Protein AF-A0A0B2V7M0-F1 (afdb_monomer_lite)

Radius of gyration: 31.55 Å; chains: 1; bounding box: 65×24×136 Å

Structure (mmCIF, N/CA/C/O backbone):
data_AF-A0A0B2V7M0-F1
#
_entry.id   AF-A0A0B2V7M0-F1
#
loop_
_atom_site.group_PDB
_atom_site.id
_atom_site.type_symbol
_atom_site.label_atom_id
_atom_site.label_alt_id
_atom_site.label_comp_id
_atom_site.label_asym_id
_atom_site.label_entity_id
_atom_site.label_seq_id
_atom_site.pdbx_PDB_ins_code
_atom_site.Cartn_x
_atom_site.Cartn_y
_atom_site.Cartn_z
_atom_site.occupancy
_atom_site.B_iso_or_equiv
_atom_site.auth_seq_id
_atom_site.auth_comp_id
_atom_site.auth_asym_id
_atom_site.auth_atom_id
_atom_site.pdbx_PDB_model_num
ATOM 1 N N . MET A 1 1 ? -22.488 -5.159 60.109 1.00 38.97 1 MET A N 1
ATOM 2 C CA . MET A 1 1 ? -23.310 -5.062 58.885 1.00 38.97 1 MET A CA 1
ATOM 3 C C . MET A 1 1 ? -22.467 -4.380 57.817 1.00 38.97 1 MET A C 1
ATOM 5 O O . MET A 1 1 ? -22.342 -3.166 57.848 1.00 38.97 1 MET A O 1
ATOM 9 N N . PHE A 1 2 ? -21.786 -5.151 56.965 1.00 41.38 2 PHE A N 1
ATOM 10 C CA . PHE A 1 2 ? -20.958 -4.616 55.877 1.00 41.38 2 PHE A CA 1
ATOM 11 C C . PHE A 1 2 ? -21.777 -4.650 54.584 1.00 41.38 2 PHE A C 1
ATOM 13 O O . PHE A 1 2 ? -22.301 -5.698 54.215 1.00 41.38 2 PHE A O 1
ATOM 20 N N . GLY A 1 3 ? -21.960 -3.478 53.976 1.00 42.75 3 GLY A N 1
ATOM 21 C CA . GLY A 1 3 ? -22.795 -3.282 52.793 1.00 42.75 3 GLY A CA 1
ATOM 22 C C . GLY A 1 3 ? -22.194 -3.872 51.510 1.00 42.75 3 GLY A C 1
ATOM 23 O O . GLY A 1 3 ? -21.002 -4.183 51.464 1.00 42.75 3 GLY A O 1
ATOM 24 N N . PRO A 1 4 ? -23.001 -4.015 50.445 1.00 48.44 4 PRO A N 1
ATOM 25 C CA . PRO A 1 4 ? -22.531 -4.553 49.181 1.00 48.44 4 PRO A CA 1
ATOM 26 C C . PRO A 1 4 ? -21.793 -3.464 48.387 1.00 48.44 4 PRO A C 1
ATOM 28 O O . PRO A 1 4 ? -22.407 -2.580 47.795 1.00 48.44 4 PRO A O 1
ATOM 31 N N . VAL A 1 5 ? -20.462 -3.546 48.351 1.00 50.00 5 VAL A N 1
ATOM 32 C CA . VAL A 1 5 ? -19.626 -2.872 47.346 1.00 50.00 5 VAL A CA 1
ATOM 33 C C . VAL A 1 5 ? -19.269 -3.906 46.290 1.00 50.00 5 VAL A C 1
ATOM 35 O O . VAL A 1 5 ? -18.238 -4.558 46.372 1.00 50.00 5 VAL A O 1
ATOM 38 N N . LEU A 1 6 ? -20.143 -4.105 45.312 1.00 52.66 6 LEU A N 1
ATOM 39 C CA . LEU A 1 6 ? -19.832 -4.835 44.085 1.00 52.66 6 LEU A CA 1
ATOM 40 C C . LEU A 1 6 ? -20.940 -4.516 43.090 1.00 52.66 6 LEU A C 1
ATOM 42 O O . LEU A 1 6 ? -22.087 -4.815 43.379 1.00 52.66 6 LEU A O 1
ATOM 46 N N . ILE A 1 7 ? -20.583 -3.866 41.978 1.00 50.03 7 ILE A N 1
ATOM 47 C CA . ILE A 1 7 ? -21.176 -3.905 40.622 1.00 50.03 7 ILE A CA 1
ATOM 48 C C . ILE A 1 7 ? -20.722 -2.612 39.921 1.00 50.03 7 ILE A C 1
ATOM 50 O O . ILE A 1 7 ? -21.456 -1.640 39.847 1.00 50.03 7 ILE A O 1
ATOM 54 N N . LEU A 1 8 ? -19.477 -2.567 39.429 1.00 44.75 8 LEU A N 1
ATOM 55 C CA . LEU A 1 8 ? -19.016 -1.521 38.492 1.00 44.75 8 LEU A CA 1
ATOM 56 C C . LEU A 1 8 ? -17.880 -2.011 37.560 1.00 44.75 8 LEU A C 1
ATOM 58 O O . LEU A 1 8 ? -17.072 -1.218 37.097 1.00 44.75 8 LEU A O 1
ATOM 62 N N . ILE A 1 9 ? -17.787 -3.316 37.254 1.00 49.69 9 ILE A N 1
ATOM 63 C CA . ILE A 1 9 ? -16.696 -3.848 36.398 1.00 49.69 9 ILE A CA 1
ATOM 64 C C . ILE A 1 9 ? -17.165 -4.213 34.972 1.00 49.69 9 ILE A C 1
ATOM 66 O O . ILE A 1 9 ? -16.373 -4.181 34.035 1.00 49.69 9 ILE A O 1
ATOM 70 N N . ALA A 1 10 ? -18.458 -4.459 34.735 1.00 49.69 10 ALA A N 1
ATOM 71 C CA . ALA A 1 10 ? -18.919 -4.984 33.440 1.00 49.69 10 ALA A CA 1
ATOM 72 C C . ALA A 1 10 ? -18.863 -3.976 32.265 1.00 49.69 10 ALA A C 1
ATOM 74 O O . ALA A 1 10 ? -18.656 -4.368 31.115 1.00 49.69 10 ALA A O 1
ATOM 75 N N . ALA A 1 11 ? -19.018 -2.672 32.524 1.00 49.88 11 ALA A N 1
ATOM 76 C CA . ALA A 1 11 ? -19.076 -1.666 31.456 1.00 49.88 11 ALA A CA 1
ATOM 77 C C . ALA A 1 11 ? -17.708 -1.415 30.793 1.00 49.88 11 ALA A C 1
ATOM 79 O O . ALA A 1 11 ? -17.639 -1.244 29.574 1.00 49.88 11 ALA A O 1
ATOM 80 N N . ALA A 1 12 ? -16.616 -1.460 31.566 1.00 50.00 12 ALA A N 1
ATOM 81 C CA . ALA A 1 12 ? -15.263 -1.243 31.055 1.00 50.00 12 ALA A CA 1
ATOM 82 C C . ALA A 1 12 ? -14.827 -2.360 30.094 1.00 50.00 12 ALA A C 1
ATOM 84 O O . ALA A 1 12 ? -14.252 -2.082 29.042 1.00 50.00 12 ALA A O 1
ATOM 85 N N . SER A 1 13 ? -15.178 -3.614 30.396 1.00 53.88 13 SER A N 1
ATOM 86 C CA . SER A 1 13 ? -14.831 -4.763 29.555 1.00 53.88 13 SER A CA 1
ATOM 87 C C . SER A 1 13 ? -15.441 -4.637 28.157 1.00 53.88 13 SER A C 1
ATOM 89 O O . SER A 1 13 ? -14.731 -4.741 27.161 1.00 53.88 13 SER A O 1
ATOM 91 N N . THR A 1 14 ? -16.737 -4.326 28.053 1.00 54.22 14 THR A N 1
ATOM 92 C CA . THR A 1 14 ? -17.422 -4.223 26.747 1.00 54.22 14 THR A CA 1
ATOM 93 C C . THR A 1 14 ? -16.875 -3.105 25.852 1.00 54.22 14 THR A C 1
ATOM 95 O O . THR A 1 14 ? -16.831 -3.257 24.630 1.00 54.22 14 THR A O 1
ATOM 98 N N . ALA A 1 15 ? -16.411 -1.998 26.441 1.00 53.94 15 ALA A N 1
ATOM 99 C CA . ALA A 1 15 ? -15.831 -0.880 25.700 1.00 53.94 15 ALA A CA 1
ATOM 100 C C . ALA A 1 15 ? -14.436 -1.207 25.136 1.00 53.94 15 ALA A C 1
ATOM 102 O O . ALA A 1 15 ? -14.144 -0.839 23.997 1.00 53.94 15 ALA A O 1
ATOM 103 N N . VAL A 1 16 ? -13.613 -1.945 25.890 1.00 55.69 16 VAL A N 1
ATOM 104 C CA . VAL A 1 16 ? -12.293 -2.427 25.441 1.00 55.69 16 VAL A CA 1
ATOM 105 C C . VAL A 1 16 ? -12.439 -3.479 24.330 1.00 55.69 16 VAL A C 1
ATOM 107 O O . VAL A 1 16 ? -11.712 -3.434 23.336 1.00 55.69 16 VAL A O 1
ATOM 110 N N . TYR A 1 17 ? -13.439 -4.366 24.417 1.00 57.72 17 TYR A N 1
ATOM 111 C CA . TYR A 1 17 ? -13.736 -5.359 23.368 1.00 57.72 17 TYR A CA 1
ATOM 112 C C . TYR A 1 17 ? -14.184 -4.737 22.032 1.00 57.72 17 TYR A C 1
ATOM 114 O O . TYR A 1 17 ? -13.879 -5.259 20.961 1.00 57.72 17 TYR A O 1
ATOM 122 N N . ALA A 1 18 ? -14.901 -3.611 22.057 1.00 60.16 18 ALA A N 1
ATOM 123 C CA . ALA A 1 18 ? -15.372 -2.972 20.826 1.00 60.16 18 ALA A CA 1
ATOM 124 C C . ALA A 1 18 ? -14.245 -2.281 20.038 1.00 60.16 18 ALA A C 1
ATOM 126 O O . ALA A 1 18 ? -14.286 -2.237 18.809 1.00 60.16 18 ALA A O 1
ATOM 127 N N . GLU A 1 19 ? -13.238 -1.735 20.721 1.00 65.50 19 GLU A N 1
ATOM 128 C CA . GLU A 1 19 ? -12.124 -1.039 20.070 1.00 65.50 19 GLU A CA 1
ATOM 129 C C . GLU A 1 19 ? -10.999 -1.959 19.604 1.00 65.50 19 GLU A C 1
ATOM 131 O O . GLU A 1 19 ? -10.446 -1.753 18.518 1.00 65.50 19 GLU A O 1
ATOM 136 N N . THR A 1 20 ? -10.698 -2.994 20.387 1.00 75.56 20 THR A N 1
ATOM 137 C CA . THR A 1 20 ? -9.827 -4.097 19.960 1.00 75.56 20 THR A CA 1
ATOM 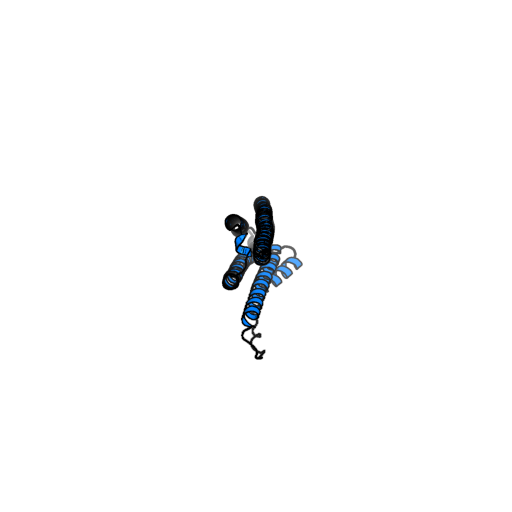138 C C . THR A 1 20 ? -10.323 -4.671 18.630 1.00 75.56 20 THR A C 1
ATOM 140 O O . THR A 1 20 ? -9.542 -4.770 17.682 1.00 75.56 20 THR A O 1
ATOM 143 N N . ALA A 1 21 ? -11.640 -4.858 18.483 1.00 83.12 21 ALA A N 1
ATOM 144 C CA . ALA A 1 21 ? -12.261 -5.301 17.235 1.00 83.12 21 ALA A CA 1
ATOM 145 C C . ALA A 1 21 ? -12.013 -4.360 16.035 1.00 83.12 21 ALA A C 1
ATOM 147 O O . ALA A 1 21 ? -11.880 -4.827 14.903 1.00 83.12 21 ALA A O 1
ATOM 148 N N . VAL A 1 22 ? -11.912 -3.037 16.236 1.00 86.94 22 VAL A N 1
ATOM 149 C CA . VAL A 1 22 ? -11.604 -2.083 15.148 1.00 86.94 22 VAL A CA 1
ATOM 150 C C . VAL A 1 22 ? -10.161 -2.235 14.673 1.00 86.94 22 VAL A C 1
ATOM 152 O O . VAL A 1 22 ? -9.893 -2.218 13.467 1.00 86.94 22 VAL A O 1
ATOM 155 N N . CYS A 1 23 ? -9.218 -2.366 15.606 1.00 89.62 23 CYS A N 1
ATOM 156 C CA . CYS A 1 23 ? -7.810 -2.573 15.278 1.00 89.62 23 CYS A CA 1
ATOM 157 C C . CYS A 1 23 ? -7.576 -3.951 14.630 1.00 89.62 23 CYS A C 1
ATOM 159 O O . CYS A 1 23 ? -6.797 -4.052 13.682 1.00 89.62 23 CYS A O 1
ATOM 161 N N . GLU A 1 24 ? -8.302 -4.984 15.053 1.00 89.38 24 GLU A N 1
ATOM 162 C CA . GLU A 1 24 ? -8.294 -6.305 14.413 1.00 89.38 24 GLU A CA 1
ATOM 163 C C . GLU A 1 24 ? -8.857 -6.262 12.988 1.00 89.38 24 GLU A C 1
ATOM 165 O O . GLU A 1 24 ? -8.200 -6.727 12.052 1.00 89.38 24 GLU A O 1
ATOM 170 N N . GLN A 1 25 ? -10.008 -5.609 12.778 1.00 90.50 25 GLN A N 1
ATOM 171 C CA . GLN A 1 25 ? -10.557 -5.410 11.431 1.00 90.50 25 GLN A CA 1
ATOM 172 C C . GLN A 1 25 ? -9.611 -4.619 10.525 1.00 90.50 25 GLN A C 1
ATOM 174 O O . GLN A 1 25 ? -9.539 -4.871 9.320 1.00 90.50 25 GLN A O 1
ATOM 179 N N . LEU A 1 26 ? -8.859 -3.661 11.074 1.00 92.06 26 LEU A N 1
ATOM 180 C CA . LEU A 1 26 ? -7.820 -2.965 10.323 1.00 92.06 26 LEU A CA 1
ATOM 181 C C . LEU A 1 26 ? -6.718 -3.930 9.866 1.00 92.06 26 LEU A C 1
ATOM 183 O O . LEU A 1 26 ? -6.340 -3.884 8.694 1.00 92.06 26 LEU A O 1
ATOM 187 N N . ILE A 1 27 ? -6.219 -4.794 10.753 1.00 91.56 27 ILE A N 1
ATOM 188 C CA . ILE A 1 27 ? -5.190 -5.794 10.424 1.00 91.56 27 ILE A CA 1
ATOM 189 C C . ILE A 1 27 ? -5.6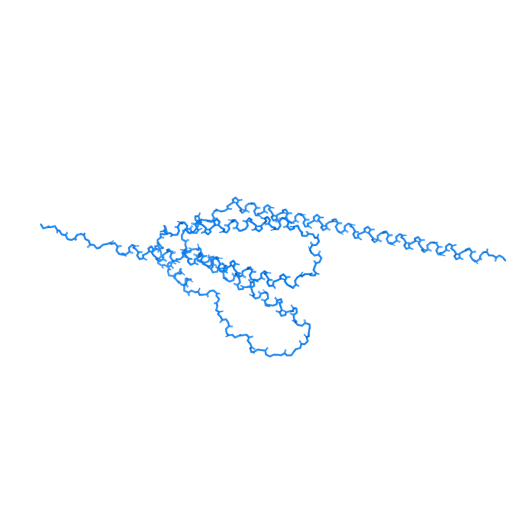91 -6.725 9.311 1.00 91.56 27 ILE A C 1
ATOM 191 O O . ILE A 1 27 ? -4.993 -6.925 8.313 1.00 91.56 27 ILE A O 1
ATOM 195 N N . GLU A 1 28 ? -6.921 -7.229 9.426 1.00 92.19 28 GLU A N 1
ATOM 196 C CA . GLU A 1 28 ? -7.540 -8.066 8.392 1.00 92.19 28 GLU A CA 1
ATOM 197 C C . GLU A 1 28 ? -7.688 -7.304 7.063 1.00 92.19 28 GLU A C 1
ATOM 199 O O . GLU A 1 28 ? -7.356 -7.815 5.988 1.00 92.19 28 GLU A O 1
ATOM 204 N N . CYS A 1 29 ? -8.122 -6.041 7.119 1.00 93.44 29 CYS A N 1
ATOM 205 C CA . CYS A 1 29 ? -8.255 -5.192 5.941 1.00 93.44 29 CYS A CA 1
ATOM 206 C C . CYS A 1 29 ? -6.915 -5.011 5.217 1.00 93.44 29 CYS A C 1
ATOM 208 O O . CYS A 1 29 ? -6.865 -5.100 3.987 1.00 93.44 29 CYS A O 1
ATOM 210 N N . LEU A 1 30 ? -5.826 -4.777 5.955 1.00 92.12 30 LEU A N 1
ATOM 211 C CA . LEU A 1 30 ? -4.483 -4.618 5.391 1.00 92.12 30 LEU A CA 1
ATOM 212 C C . LEU A 1 30 ? -4.010 -5.900 4.702 1.00 92.12 30 LEU A C 1
ATOM 214 O O . LEU A 1 30 ? -3.534 -5.832 3.565 1.00 92.12 30 LEU A O 1
ATOM 218 N N . ALA A 1 31 ? -4.213 -7.061 5.328 1.00 91.81 31 ALA A N 1
ATOM 219 C CA . ALA A 1 31 ? -3.911 -8.357 4.724 1.00 91.81 31 ALA A CA 1
ATOM 220 C C . ALA A 1 31 ? -4.712 -8.573 3.426 1.00 91.81 31 ALA A C 1
ATOM 222 O O . ALA A 1 31 ? -4.146 -8.899 2.379 1.00 91.81 31 ALA A O 1
ATOM 223 N N . LYS A 1 32 ? -6.016 -8.275 3.445 1.00 91.25 32 LYS A N 1
ATOM 224 C CA . LYS A 1 32 ? -6.887 -8.357 2.263 1.00 91.25 32 LYS A CA 1
ATOM 225 C C . LYS A 1 32 ? -6.464 -7.399 1.149 1.00 91.25 32 LYS A C 1
ATOM 227 O O . LYS A 1 32 ? -6.492 -7.760 -0.028 1.00 91.25 32 LYS A O 1
ATOM 232 N N . ALA A 1 33 ? -6.065 -6.179 1.501 1.00 90.44 33 ALA A N 1
ATOM 233 C CA . ALA A 1 33 ? -5.566 -5.189 0.553 1.00 90.44 33 ALA A CA 1
ATOM 234 C C . ALA A 1 33 ? -4.261 -5.642 -0.116 1.00 90.44 33 ALA A C 1
ATOM 236 O O . ALA A 1 33 ? -4.066 -5.360 -1.301 1.00 90.44 33 ALA A O 1
ATOM 237 N N . ARG A 1 34 ? -3.376 -6.322 0.626 1.00 89.31 34 ARG A N 1
ATOM 238 C CA . ARG A 1 34 ? -2.141 -6.912 0.091 1.00 89.31 34 ARG A CA 1
ATOM 239 C C . ARG A 1 34 ? -2.442 -8.053 -0.870 1.00 89.31 34 ARG A C 1
ATOM 241 O O . ARG A 1 34 ? -2.062 -7.948 -2.033 1.00 89.31 34 ARG A O 1
ATOM 248 N N . SER A 1 35 ? -3.213 -9.043 -0.424 1.00 90.44 35 SER A N 1
ATOM 249 C CA . SER A 1 35 ? -3.607 -10.197 -1.240 1.00 90.44 35 SER A CA 1
ATOM 250 C C . SER A 1 35 ? -4.254 -9.770 -2.565 1.00 90.44 35 SER A C 1
ATOM 252 O O . SER A 1 35 ? -3.810 -10.183 -3.635 1.00 90.44 35 SER A O 1
ATOM 254 N N . ARG A 1 36 ? -5.213 -8.831 -2.535 1.00 88.56 36 ARG A N 1
ATOM 255 C CA . ARG A 1 36 ? -5.835 -8.313 -3.769 1.00 88.56 36 ARG A CA 1
ATOM 256 C C . ARG A 1 36 ? -4.859 -7.582 -4.682 1.00 88.56 36 ARG A C 1
ATOM 258 O O . ARG A 1 36 ? -4.986 -7.647 -5.898 1.00 88.56 36 ARG A O 1
ATOM 265 N N . ASN A 1 37 ? -3.887 -6.870 -4.122 1.00 88.06 37 ASN A N 1
ATOM 266 C CA . ASN A 1 37 ? -2.881 -6.183 -4.923 1.00 88.06 37 ASN A CA 1
ATOM 267 C C . ASN A 1 37 ? -1.928 -7.179 -5.611 1.00 88.06 37 ASN A C 1
ATOM 269 O O . ASN A 1 37 ? -1.567 -6.962 -6.764 1.00 88.06 37 ASN A O 1
ATOM 273 N N . GLU A 1 38 ? -1.550 -8.264 -4.934 1.00 87.44 38 GLU A N 1
ATOM 274 C CA . GLU A 1 38 ? -0.735 -9.352 -5.497 1.00 87.44 38 GLU A CA 1
ATOM 275 C C . GLU A 1 38 ? -1.475 -10.126 -6.591 1.00 87.44 38 GLU A C 1
ATOM 277 O O . GLU A 1 38 ? -0.894 -10.418 -7.637 1.00 87.44 38 GLU A O 1
ATOM 282 N N . GLU A 1 39 ? -2.771 -10.373 -6.410 1.00 87.06 39 GLU A N 1
ATOM 283 C CA . GLU A 1 39 ? -3.636 -10.976 -7.428 1.00 87.06 39 GLU A CA 1
ATOM 284 C C . GLU A 1 39 ? -3.703 -10.111 -8.698 1.00 87.06 39 GLU A C 1
ATOM 286 O O . GLU A 1 39 ? -3.505 -10.610 -9.813 1.00 87.06 39 GLU A O 1
ATOM 291 N N . CYS A 1 40 ? -3.895 -8.792 -8.546 1.00 86.00 40 CYS A N 1
ATOM 292 C CA . CYS A 1 40 ? -3.891 -7.871 -9.685 1.00 86.00 40 CYS A CA 1
ATOM 293 C C . CYS A 1 40 ? -2.528 -7.828 -10.393 1.00 86.00 40 CYS A C 1
ATOM 295 O O . CYS A 1 40 ? -2.477 -7.738 -11.621 1.00 86.00 40 CYS A O 1
ATOM 297 N N . LEU A 1 41 ? -1.420 -7.885 -9.643 1.00 81.81 41 LEU A N 1
ATOM 298 C CA . LEU A 1 41 ? -0.066 -7.895 -10.207 1.00 81.81 41 LEU A CA 1
ATOM 299 C C . LEU A 1 41 ? 0.229 -9.198 -10.959 1.00 81.81 41 LEU A C 1
ATOM 301 O O . LEU A 1 41 ? 0.730 -9.145 -12.082 1.00 81.81 41 LEU A O 1
ATOM 305 N N . SER A 1 42 ? -0.132 -10.348 -10.393 1.00 79.31 42 SER A N 1
ATOM 306 C CA . SER A 1 42 ? 0.050 -11.664 -11.025 1.00 79.31 42 SER A CA 1
ATOM 307 C C . SER A 1 42 ? -0.736 -11.765 -12.337 1.00 79.31 42 SER A C 1
ATOM 309 O O . SER A 1 42 ? -0.217 -12.234 -13.347 1.00 79.31 42 SER A O 1
ATOM 311 N N . SER A 1 43 ? -1.941 -11.190 -12.363 1.00 70.88 43 SER A N 1
ATOM 312 C CA . SER A 1 43 ? -2.789 -11.088 -13.560 1.00 70.88 43 SER A CA 1
ATOM 313 C C . SER A 1 43 ? -2.279 -10.088 -14.614 1.00 70.88 43 SER A C 1
ATOM 315 O O . SER A 1 43 ? -2.780 -10.064 -15.739 1.00 70.88 43 SER A O 1
ATOM 317 N N . HIS A 1 44 ? -1.314 -9.225 -14.268 1.00 65.19 44 HIS A N 1
ATOM 318 C CA . HIS A 1 44 ? -0.723 -8.223 -15.164 1.00 65.19 44 HIS A CA 1
ATOM 319 C C . HIS A 1 44 ? 0.550 -8.731 -15.863 1.00 65.19 44 HIS A C 1
ATOM 321 O O . HIS A 1 44 ? 0.799 -8.394 -17.024 1.00 65.19 44 HIS A O 1
ATOM 327 N N . VAL A 1 45 ? 1.355 -9.557 -15.184 1.00 57.56 45 VAL A N 1
ATOM 328 C CA . VAL A 1 45 ? 2.617 -10.100 -15.729 1.00 57.56 45 VAL A CA 1
ATOM 329 C C . VAL A 1 45 ? 2.377 -10.955 -16.980 1.00 57.56 45 VAL A C 1
ATOM 331 O O . VAL A 1 45 ? 3.170 -10.896 -17.917 1.00 57.56 45 VAL A O 1
ATOM 334 N N . SER A 1 46 ? 1.240 -11.647 -17.065 1.00 50.28 46 SER A N 1
ATOM 335 C CA . SER A 1 46 ? 0.850 -12.462 -18.224 1.00 50.28 46 SER A CA 1
ATOM 336 C C . SER A 1 46 ? 0.575 -11.663 -19.511 1.00 50.28 46 SER A C 1
ATOM 338 O O . SER A 1 46 ? 0.606 -12.238 -20.596 1.00 50.28 46 SER A O 1
ATOM 340 N N . VAL A 1 47 ? 0.347 -10.343 -19.434 1.00 51.88 47 VAL A N 1
ATOM 341 C CA . VAL A 1 47 ? -0.032 -9.502 -20.594 1.00 51.88 47 VAL A CA 1
ATOM 342 C C . VAL A 1 47 ? 1.106 -8.588 -21.076 1.00 51.88 47 VAL A C 1
ATOM 344 O O . VAL A 1 47 ? 1.104 -8.151 -22.228 1.00 51.88 47 VAL A O 1
ATOM 347 N N . SER A 1 48 ? 2.098 -8.304 -20.227 1.00 47.28 48 SER A N 1
ATOM 348 C CA . SER A 1 48 ? 3.082 -7.229 -20.449 1.00 47.28 48 SER A CA 1
ATOM 349 C C . SER A 1 48 ? 4.447 -7.685 -20.999 1.00 47.28 48 SER A C 1
ATOM 351 O O . SER A 1 48 ? 5.359 -6.865 -21.107 1.00 47.28 48 SER A O 1
ATOM 353 N N . SER A 1 49 ? 4.613 -8.955 -21.377 1.00 47.97 49 SER A N 1
ATOM 354 C CA . SER A 1 49 ? 5.901 -9.578 -21.748 1.00 47.97 49 SER A CA 1
ATOM 355 C C . SER A 1 49 ? 6.519 -9.129 -23.090 1.00 47.97 49 SER A C 1
ATOM 357 O O . SER A 1 49 ? 7.419 -9.791 -23.600 1.00 47.97 49 SER A O 1
ATOM 359 N N . ARG A 1 50 ? 6.078 -8.013 -23.690 1.00 48.16 50 ARG A N 1
ATOM 360 C CA . ARG A 1 50 ? 6.545 -7.561 -25.021 1.00 48.16 50 ARG A CA 1
ATOM 361 C C . ARG A 1 50 ? 6.999 -6.098 -25.121 1.00 48.16 50 ARG A C 1
ATOM 363 O O . ARG A 1 50 ? 7.063 -5.578 -26.231 1.00 48.16 50 ARG A O 1
ATOM 370 N N . ASP A 1 51 ? 7.362 -5.441 -24.018 1.00 49.69 51 ASP A N 1
ATOM 371 C CA . ASP A 1 51 ? 7.864 -4.059 -24.075 1.00 49.69 51 ASP A CA 1
ATOM 372 C C . ASP A 1 51 ? 9.375 -3.950 -23.822 1.00 49.69 51 ASP A C 1
ATOM 374 O O . ASP A 1 51 ? 9.906 -4.394 -22.803 1.00 49.69 51 ASP A O 1
ATOM 378 N N . SER A 1 52 ? 10.042 -3.203 -24.705 1.00 52.22 52 SER A N 1
ATOM 379 C CA . SER A 1 52 ? 11.432 -2.707 -24.641 1.00 52.22 52 SER A CA 1
ATOM 380 C C . SER A 1 52 ? 11.791 -1.920 -23.365 1.00 52.22 52 SER A C 1
ATOM 382 O O . SER A 1 52 ? 12.918 -1.462 -23.195 1.00 52.22 52 SER A O 1
ATOM 384 N N . LYS A 1 53 ? 10.846 -1.778 -22.428 1.00 55.38 53 LYS A N 1
ATOM 385 C CA . LYS A 1 53 ? 11.059 -1.267 -21.068 1.00 55.38 53 LYS A CA 1
ATOM 386 C C . LYS A 1 53 ? 11.882 -2.209 -20.189 1.00 55.38 53 LYS A C 1
ATOM 388 O O . LYS A 1 53 ? 12.498 -1.720 -19.245 1.00 55.38 53 LYS A O 1
ATOM 393 N N . HIS A 1 54 ? 11.887 -3.513 -20.471 1.00 60.22 54 HIS A N 1
ATOM 394 C CA . HIS A 1 54 ? 12.644 -4.485 -19.674 1.00 60.22 54 HIS A CA 1
ATOM 395 C C . HIS A 1 54 ? 14.162 -4.300 -19.778 1.00 60.22 54 HIS A C 1
ATOM 397 O O . HIS A 1 54 ? 14.861 -4.558 -18.808 1.00 60.22 54 HIS A O 1
ATOM 403 N N . GLU A 1 55 ? 14.667 -3.775 -20.896 1.00 67.31 55 GLU A N 1
ATOM 404 C CA . GLU A 1 55 ? 16.111 -3.645 -21.140 1.00 67.31 55 GLU A CA 1
ATOM 405 C C . GLU A 1 55 ? 16.803 -2.665 -20.173 1.00 67.31 55 GLU A C 1
ATOM 407 O O . GLU A 1 55 ? 17.979 -2.817 -19.871 1.00 67.31 55 GLU A O 1
ATOM 412 N N . CYS A 1 56 ? 16.064 -1.688 -19.636 1.00 78.50 56 CYS A N 1
ATOM 413 C CA . CYS A 1 56 ? 16.579 -0.728 -18.653 1.00 78.50 56 CYS A CA 1
ATOM 414 C C . CYS A 1 56 ? 16.081 -0.977 -17.225 1.00 78.50 56 CYS A C 1
ATOM 416 O O . CYS A 1 56 ? 16.252 -0.119 -16.356 1.00 78.50 56 CYS A O 1
ATOM 418 N N . ARG A 1 57 ? 15.409 -2.102 -16.968 1.00 81.88 57 ARG A N 1
ATOM 419 C CA . ARG A 1 57 ? 14.859 -2.394 -15.646 1.00 81.88 57 ARG A CA 1
ATOM 420 C C . ARG A 1 57 ? 15.930 -3.041 -14.769 1.00 81.88 57 ARG A C 1
ATOM 422 O O . ARG A 1 57 ? 16.366 -4.154 -15.029 1.00 81.88 57 ARG A O 1
ATOM 429 N N . ASN A 1 58 ? 16.310 -2.360 -13.692 1.00 86.06 58 ASN A N 1
ATOM 430 C CA . ASN A 1 58 ? 17.215 -2.918 -12.692 1.00 86.06 58 ASN A CA 1
ATOM 431 C C . ASN A 1 58 ? 16.422 -3.757 -11.672 1.00 86.06 58 ASN A C 1
ATOM 433 O O . ASN A 1 58 ? 15.855 -3.214 -10.721 1.00 86.06 58 ASN A O 1
ATOM 437 N N . GLU A 1 59 ? 16.348 -5.075 -11.882 1.00 87.06 59 GLU A N 1
ATOM 438 C CA . GLU A 1 59 ? 15.582 -5.980 -11.006 1.00 87.06 59 GLU A CA 1
ATOM 439 C C . GLU A 1 59 ? 16.091 -5.980 -9.557 1.00 87.06 59 GLU A C 1
ATOM 441 O O . GLU A 1 59 ? 15.285 -6.077 -8.636 1.00 87.06 59 GLU A O 1
ATOM 446 N N . SER A 1 60 ? 17.395 -5.779 -9.332 1.00 91.38 60 SER A N 1
ATOM 447 C CA . SER A 1 60 ? 17.963 -5.699 -7.979 1.00 91.38 60 SER A CA 1
ATOM 448 C C . SER A 1 60 ? 17.376 -4.523 -7.190 1.00 91.38 60 SER A C 1
ATOM 450 O O . SER A 1 60 ? 16.831 -4.716 -6.103 1.00 91.38 60 SER A O 1
ATOM 452 N N . LEU A 1 61 ? 17.370 -3.315 -7.769 1.00 90.19 61 LEU A N 1
ATOM 453 C CA . LEU A 1 61 ? 16.783 -2.135 -7.121 1.00 90.19 61 LEU A CA 1
ATOM 454 C C . LEU A 1 61 ? 15.272 -2.286 -6.892 1.00 90.19 61 LEU A C 1
ATOM 456 O O . LEU A 1 61 ? 14.752 -1.879 -5.852 1.00 90.19 61 LEU A O 1
ATOM 460 N N . HIS A 1 62 ? 14.558 -2.894 -7.843 1.00 88.31 62 HIS A N 1
ATOM 461 C CA . HIS A 1 62 ? 13.128 -3.165 -7.698 1.00 88.31 62 HIS A CA 1
ATOM 462 C C . HIS A 1 62 ? 12.832 -4.188 -6.589 1.00 88.31 62 HIS A C 1
ATOM 464 O O . HIS A 1 62 ? 11.876 -3.992 -5.834 1.00 88.31 62 HIS A O 1
ATOM 470 N N . ASN A 1 63 ? 13.657 -5.227 -6.446 1.00 90.62 63 ASN A N 1
ATOM 471 C CA . ASN A 1 63 ? 13.548 -6.209 -5.366 1.00 90.62 63 ASN A CA 1
ATOM 472 C C . ASN A 1 63 ? 13.867 -5.588 -4.000 1.00 90.62 63 ASN A C 1
ATOM 474 O O . ASN A 1 63 ? 13.119 -5.806 -3.050 1.00 90.62 63 ASN A O 1
ATOM 478 N N . GLN A 1 64 ? 14.898 -4.745 -3.908 1.00 91.94 64 GLN A N 1
ATOM 479 C CA . GLN A 1 64 ? 15.224 -4.013 -2.676 1.00 91.94 64 GLN A CA 1
ATOM 480 C C . GLN A 1 64 ? 14.090 -3.059 -2.267 1.00 91.94 64 GLN A C 1
ATOM 482 O O . GLN A 1 64 ? 13.685 -3.026 -1.106 1.00 91.94 64 GLN A O 1
ATOM 487 N N . LEU A 1 65 ? 13.506 -2.326 -3.223 1.00 92.88 65 LEU A N 1
ATOM 488 C CA . LEU A 1 65 ? 12.330 -1.492 -2.960 1.00 92.88 65 LEU A CA 1
ATOM 489 C C . LEU A 1 65 ? 11.132 -2.331 -2.483 1.00 92.88 65 LEU A C 1
ATOM 491 O O . LEU A 1 65 ? 10.413 -1.906 -1.578 1.00 92.88 65 LEU A O 1
ATOM 495 N N . LYS A 1 66 ? 10.910 -3.512 -3.076 1.00 90.75 66 LYS A N 1
ATOM 496 C CA . LYS A 1 66 ? 9.854 -4.442 -2.651 1.00 90.75 66 LYS A CA 1
ATOM 497 C C . LYS A 1 66 ? 10.064 -4.887 -1.199 1.00 90.75 66 LYS A C 1
ATOM 499 O O . LYS A 1 66 ? 9.137 -4.746 -0.405 1.00 90.75 66 LYS A O 1
ATOM 504 N N . GLN A 1 67 ? 11.275 -5.311 -0.839 1.00 93.50 67 GLN A N 1
ATOM 505 C CA . GLN A 1 67 ? 11.630 -5.712 0.529 1.00 93.50 67 GLN A CA 1
ATOM 506 C C . GLN A 1 67 ? 11.406 -4.583 1.542 1.00 93.50 67 GLN A C 1
ATOM 508 O O . GLN A 1 67 ? 10.820 -4.817 2.593 1.00 93.50 67 GLN A O 1
ATOM 513 N N . LEU A 1 68 ? 11.786 -3.341 1.219 1.00 93.19 68 LEU A N 1
ATOM 514 C CA . LEU A 1 68 ? 11.541 -2.189 2.100 1.00 93.19 68 LEU A CA 1
ATOM 515 C C . LEU A 1 68 ? 10.041 -1.929 2.322 1.00 93.19 68 LEU A C 1
ATOM 517 O O . LEU A 1 68 ? 9.613 -1.599 3.429 1.00 93.19 68 LEU A O 1
ATOM 521 N N . ILE A 1 69 ? 9.218 -2.089 1.282 1.00 91.25 69 ILE A N 1
ATOM 522 C CA . ILE A 1 69 ? 7.758 -1.944 1.387 1.00 91.25 69 ILE A CA 1
ATOM 523 C C . ILE A 1 69 ? 7.155 -3.066 2.244 1.00 91.25 69 ILE A C 1
ATOM 525 O O . ILE A 1 69 ? 6.257 -2.800 3.052 1.00 91.25 69 ILE A O 1
ATOM 529 N N . GLU A 1 70 ? 7.632 -4.300 2.081 1.00 91.94 70 GLU A N 1
ATOM 530 C CA . GLU A 1 70 ? 7.230 -5.453 2.894 1.00 91.94 70 GLU A CA 1
ATOM 531 C C . GLU A 1 70 ? 7.635 -5.260 4.354 1.00 91.94 70 GLU A C 1
ATOM 533 O O . GLU A 1 70 ? 6.786 -5.394 5.233 1.00 91.94 70 GLU A O 1
ATOM 538 N N . GLN A 1 71 ? 8.870 -4.824 4.610 1.00 93.00 71 GLN A N 1
ATOM 539 C CA . GLN A 1 71 ? 9.380 -4.516 5.944 1.00 93.00 71 GLN A CA 1
ATOM 540 C C . GLN A 1 71 ? 8.543 -3.435 6.632 1.00 93.00 71 GLN A C 1
ATOM 542 O O . GLN A 1 71 ? 8.129 -3.612 7.776 1.00 93.00 71 GLN A O 1
ATOM 547 N N . ARG A 1 72 ? 8.227 -2.337 5.931 1.00 93.25 72 ARG A N 1
ATOM 548 C CA . ARG A 1 72 ? 7.347 -1.286 6.463 1.00 93.25 72 ARG A CA 1
ATOM 549 C C . ARG A 1 72 ? 5.973 -1.835 6.838 1.00 93.25 72 ARG A C 1
ATOM 551 O O . ARG A 1 72 ? 5.407 -1.467 7.864 1.00 93.25 72 ARG A O 1
ATOM 558 N N . THR A 1 73 ? 5.423 -2.697 5.987 1.00 90.81 73 THR A N 1
ATOM 559 C CA . THR A 1 73 ? 4.094 -3.275 6.211 1.00 90.81 73 THR A CA 1
ATOM 560 C C . THR A 1 73 ? 4.105 -4.243 7.389 1.00 90.81 73 THR A C 1
ATOM 562 O O . THR A 1 73 ? 3.224 -4.167 8.240 1.00 90.81 73 THR A O 1
ATOM 565 N N . ALA A 1 74 ? 5.127 -5.094 7.478 1.00 91.62 74 ALA A N 1
ATOM 566 C CA . ALA A 1 74 ? 5.329 -6.005 8.594 1.00 91.62 74 ALA A CA 1
ATOM 567 C C . ALA A 1 74 ? 5.497 -5.242 9.914 1.00 91.62 74 ALA A C 1
ATOM 569 O O . ALA A 1 74 ? 4.827 -5.573 10.884 1.00 91.62 74 ALA A O 1
ATOM 570 N N . HIS A 1 75 ? 6.305 -4.177 9.937 1.00 93.12 75 HIS A N 1
ATOM 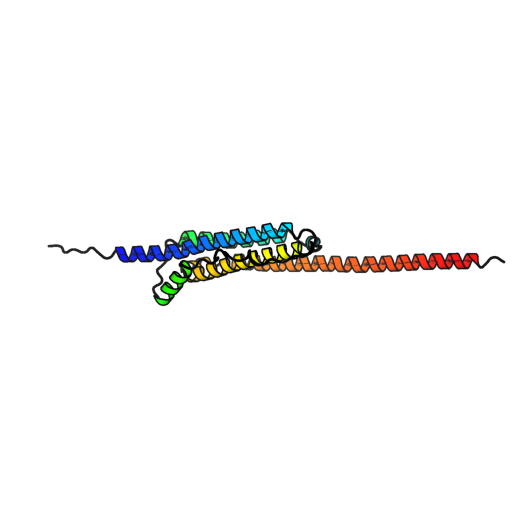571 C CA . HIS A 1 75 ? 6.462 -3.319 11.114 1.00 93.12 75 HIS A CA 1
ATOM 572 C C . HIS A 1 75 ? 5.116 -2.765 11.596 1.00 93.12 75 HIS A C 1
ATOM 574 O O . HIS A 1 75 ? 4.768 -2.887 12.770 1.00 93.12 75 HIS A O 1
ATOM 580 N N . TYR A 1 76 ? 4.332 -2.203 10.672 1.00 92.25 76 TYR A N 1
ATOM 581 C CA . TYR A 1 76 ? 3.027 -1.637 10.994 1.00 92.25 76 TYR A CA 1
ATOM 582 C C . TYR A 1 76 ? 2.050 -2.692 11.530 1.00 92.25 76 TYR A C 1
ATOM 584 O O . TYR A 1 76 ? 1.426 -2.476 12.567 1.00 92.25 76 TYR A O 1
ATOM 592 N N . GLU A 1 77 ? 1.935 -3.844 10.866 1.00 91.50 77 GLU A N 1
ATOM 593 C CA . GLU A 1 77 ? 1.033 -4.917 11.298 1.00 91.50 77 GLU A CA 1
ATOM 594 C C . GLU A 1 77 ? 1.450 -5.552 12.623 1.00 91.50 77 GLU A C 1
ATOM 596 O O . GLU A 1 77 ? 0.595 -5.803 13.469 1.00 91.50 77 GLU A O 1
ATOM 601 N N . THR A 1 78 ? 2.743 -5.805 12.822 1.00 93.12 78 THR A N 1
ATOM 602 C CA . THR A 1 78 ? 3.258 -6.355 14.080 1.00 93.12 78 THR A CA 1
ATOM 603 C C . THR A 1 78 ? 2.993 -5.391 15.227 1.00 93.12 78 THR A C 1
ATOM 605 O O . THR A 1 78 ? 2.428 -5.801 16.234 1.00 93.12 78 THR A O 1
ATOM 608 N N . CYS A 1 79 ? 3.289 -4.099 15.052 1.00 93.88 79 CYS A N 1
ATOM 609 C CA . CYS A 1 79 ? 2.983 -3.094 16.067 1.00 93.88 79 CYS A CA 1
ATOM 610 C C . CYS A 1 79 ? 1.485 -3.049 16.403 1.00 93.88 79 CYS A C 1
ATOM 612 O O . CYS A 1 79 ? 1.123 -3.015 17.580 1.00 93.88 79 CYS A O 1
ATOM 614 N N . LEU A 1 80 ? 0.611 -3.096 15.387 1.00 91.81 80 LEU A N 1
ATOM 615 C CA . LEU A 1 80 ? -0.836 -3.144 15.597 1.00 91.81 80 LEU A CA 1
ATOM 616 C C . LEU A 1 80 ? -1.245 -4.386 16.396 1.00 91.81 80 LEU A C 1
ATOM 618 O O . LEU A 1 80 ? -1.988 -4.238 17.357 1.00 91.81 80 LEU A O 1
ATOM 622 N N . ARG A 1 81 ? -0.748 -5.582 16.053 1.00 91.25 81 ARG A N 1
ATOM 623 C CA . ARG A 1 81 ? -1.061 -6.825 16.784 1.00 91.25 81 ARG A CA 1
ATOM 624 C C . ARG A 1 81 ? -0.615 -6.762 18.243 1.00 91.25 81 ARG A C 1
ATOM 626 O O . ARG A 1 81 ? -1.377 -7.144 19.121 1.00 91.25 81 ARG A O 1
ATOM 633 N N . THR A 1 82 ? 0.585 -6.249 18.507 1.00 91.25 82 THR A N 1
ATOM 634 C CA . THR A 1 82 ? 1.125 -6.147 19.871 1.00 91.25 82 THR A CA 1
ATOM 635 C C . THR A 1 82 ? 0.347 -5.153 20.727 1.00 91.25 82 THR A C 1
ATOM 637 O O . THR A 1 82 ? 0.132 -5.396 21.909 1.00 91.25 82 THR A O 1
ATOM 640 N N . LYS A 1 83 ? -0.066 -4.020 20.150 1.00 90.00 83 LYS A N 1
ATOM 641 C CA . LYS A 1 83 ? -0.678 -2.918 20.904 1.00 90.00 83 LYS A CA 1
ATOM 642 C C . LYS A 1 83 ? -2.207 -2.901 20.874 1.00 90.00 83 LYS A C 1
ATOM 644 O O . LYS A 1 83 ? -2.795 -2.216 21.704 1.00 90.00 83 LYS A O 1
ATOM 649 N N . ALA A 1 84 ? -2.855 -3.633 19.964 1.00 86.69 84 ALA A N 1
ATOM 650 C CA . ALA A 1 84 ? -4.315 -3.694 19.860 1.00 86.69 84 ALA A CA 1
ATOM 651 C C . ALA A 1 84 ? -5.023 -4.033 21.185 1.00 86.69 84 ALA A C 1
ATOM 653 O O . ALA A 1 84 ? -6.007 -3.355 21.472 1.00 86.69 84 ALA A O 1
ATOM 654 N N . PRO A 1 85 ? -4.533 -4.968 22.031 1.00 83.94 85 PRO A N 1
ATOM 655 C CA . PRO A 1 85 ? -5.156 -5.256 23.328 1.00 83.94 85 PRO A CA 1
ATOM 656 C C . PRO A 1 85 ? -5.215 -4.054 24.284 1.00 83.94 85 PRO A C 1
ATOM 658 O O . PRO A 1 85 ? -6.065 -4.016 25.165 1.00 83.94 85 PRO A O 1
ATOM 661 N N . GLY A 1 86 ? -4.326 -3.071 24.107 1.00 81.94 86 GLY A N 1
ATOM 662 C CA . GLY A 1 86 ? -4.282 -1.830 24.884 1.00 81.94 86 GLY A CA 1
ATOM 663 C C . GLY A 1 86 ? -5.021 -0.657 24.236 1.00 81.94 86 GLY A C 1
ATOM 664 O O . GLY A 1 86 ? -4.756 0.491 24.592 1.00 81.94 86 GLY A O 1
ATOM 665 N N . ALA A 1 87 ? -5.888 -0.906 23.249 1.00 82.88 87 ALA A N 1
ATOM 666 C CA . ALA A 1 87 ? -6.729 0.134 22.664 1.00 82.88 87 ALA A CA 1
ATOM 667 C C . ALA A 1 87 ? -7.674 0.741 23.727 1.00 82.88 87 ALA A C 1
ATOM 669 O O . ALA A 1 87 ? -8.094 0.074 24.671 1.00 82.88 87 ALA A O 1
ATOM 670 N N . VAL A 1 88 ? -7.979 2.031 23.582 1.00 80.94 88 VAL A N 1
ATOM 671 C CA . VAL A 1 88 ? -8.618 2.877 24.607 1.00 80.94 88 VAL A CA 1
ATOM 672 C C . VAL A 1 88 ? -9.856 3.502 23.985 1.00 80.94 88 VAL A C 1
ATOM 674 O O . VAL A 1 88 ? -9.691 4.291 23.050 1.00 80.94 88 VAL A O 1
ATOM 677 N N . PRO A 1 89 ? -11.052 3.230 24.529 1.00 78.50 89 PRO A N 1
ATOM 678 C CA . PRO A 1 89 ? -12.324 3.492 23.871 1.00 78.50 89 PRO A CA 1
ATOM 679 C C . PRO A 1 89 ? -12.487 4.921 23.336 1.00 78.50 89 PRO A C 1
ATOM 681 O O . PRO A 1 89 ? -12.169 5.902 24.005 1.00 78.50 89 PRO A O 1
ATOM 684 N N . ILE A 1 90 ? -13.090 5.041 22.147 1.00 82.19 90 ILE A N 1
ATOM 685 C CA . ILE A 1 90 ? -13.470 6.325 21.555 1.00 82.19 90 ILE A CA 1
ATOM 686 C C . ILE A 1 90 ? -14.530 6.986 22.442 1.00 82.19 90 ILE A C 1
ATOM 688 O O . ILE A 1 90 ? -15.719 6.679 22.344 1.00 82.19 90 ILE A O 1
ATOM 692 N N . GLU A 1 91 ? -14.112 7.957 23.248 1.00 84.62 91 GLU A N 1
ATOM 693 C CA . GLU A 1 91 ? -15.007 8.714 24.134 1.00 84.62 91 GLU A CA 1
ATOM 694 C C . GLU A 1 91 ? -16.028 9.558 23.355 1.00 84.62 91 GLU A C 1
ATOM 696 O O . GLU A 1 91 ? -17.177 9.737 23.755 1.00 84.62 91 GLU A O 1
ATOM 701 N N . ASN A 1 92 ? -15.632 10.077 22.189 1.00 88.62 92 ASN A N 1
ATOM 702 C CA . ASN A 1 92 ? -16.499 10.932 21.392 1.00 88.62 92 ASN A CA 1
ATOM 703 C C . ASN A 1 92 ? -17.565 10.108 20.648 1.00 88.62 92 ASN A C 1
ATOM 705 O O . ASN A 1 92 ? -17.275 9.478 19.628 1.00 88.62 92 ASN A O 1
ATOM 709 N N . ALA A 1 93 ? -18.820 10.204 21.095 1.00 88.81 93 ALA A N 1
ATOM 710 C CA . ALA A 1 93 ? -19.955 9.474 20.525 1.00 88.81 93 ALA A CA 1
ATOM 711 C C . ALA A 1 93 ? -20.129 9.666 19.003 1.00 88.81 93 ALA A C 1
ATOM 713 O O . ALA A 1 93 ? -20.409 8.705 18.288 1.00 88.81 93 ALA A O 1
ATOM 714 N N . LYS A 1 94 ? -19.898 10.878 18.468 1.00 90.44 94 LYS A N 1
ATOM 715 C CA . LYS A 1 94 ? -19.980 11.138 17.015 1.00 90.44 94 LYS A CA 1
ATOM 716 C C . LYS A 1 94 ? -18.883 10.395 16.247 1.00 90.44 94 LYS A C 1
ATOM 718 O O . LYS A 1 94 ? -19.142 9.842 15.177 1.00 90.44 94 LYS A O 1
ATOM 723 N N . LYS A 1 95 ? -17.653 10.374 16.776 1.00 88.06 95 LYS A N 1
ATOM 724 C CA . LYS A 1 95 ? -16.544 9.601 16.192 1.00 88.06 95 LYS A CA 1
ATOM 725 C C . LYS A 1 95 ? -16.820 8.104 16.284 1.00 88.06 95 LYS A C 1
ATOM 727 O O . LYS A 1 95 ? -16.636 7.421 15.281 1.00 88.06 95 LYS A O 1
ATOM 732 N N . LYS A 1 96 ? -17.319 7.625 17.426 1.00 88.94 96 LYS A N 1
ATOM 733 C CA . LYS A 1 96 ? -17.699 6.224 17.633 1.00 88.94 96 LYS A CA 1
ATOM 734 C C . LYS A 1 96 ? -18.738 5.769 16.608 1.00 88.94 96 LYS A C 1
ATOM 736 O O . LYS A 1 96 ? -18.453 4.869 15.828 1.00 88.94 96 LYS A O 1
ATOM 741 N N . ALA A 1 97 ? -19.849 6.495 16.473 1.00 90.00 97 ALA A N 1
ATOM 742 C CA . ALA A 1 97 ? -20.888 6.186 15.487 1.00 90.00 97 ALA A CA 1
ATOM 743 C C . ALA A 1 97 ? -20.356 6.161 14.040 1.00 90.00 97 ALA A C 1
ATOM 745 O O . ALA A 1 97 ? -20.733 5.306 13.236 1.00 90.00 97 ALA A O 1
ATOM 746 N N . LYS A 1 98 ? -19.438 7.075 13.694 1.00 90.81 98 LYS A N 1
ATOM 747 C CA . LYS A 1 98 ? -18.779 7.084 12.379 1.00 90.81 98 LYS A CA 1
ATOM 748 C C . LYS A 1 98 ? -17.898 5.850 12.170 1.00 90.81 98 LYS A C 1
ATOM 750 O O . LYS A 1 98 ? -17.882 5.305 11.069 1.00 90.81 98 LYS A O 1
ATOM 755 N N . CYS A 1 99 ? -17.169 5.428 13.197 1.00 91.00 99 CYS A N 1
ATOM 756 C CA . CYS A 1 99 ? -16.325 4.239 13.159 1.00 91.00 99 CYS A CA 1
ATOM 757 C C . CYS A 1 99 ? -17.150 2.951 13.078 1.00 91.00 99 CYS A C 1
ATOM 759 O O . CYS A 1 99 ? -16.851 2.107 12.236 1.00 91.00 99 CYS A O 1
ATOM 761 N N . ASP A 1 100 ? -18.256 2.862 13.813 1.00 89.81 100 ASP A N 1
ATOM 762 C CA . ASP A 1 100 ? -19.202 1.744 13.730 1.00 89.81 100 ASP A CA 1
ATOM 763 C C . ASP A 1 100 ? -19.813 1.627 12.324 1.00 89.81 100 ASP A C 1
ATOM 765 O O . ASP A 1 100 ? -19.929 0.535 11.763 1.00 89.81 100 ASP A O 1
ATOM 769 N N . ALA A 1 101 ? -20.156 2.759 11.699 1.00 90.69 101 ALA A N 1
ATOM 770 C CA . ALA A 1 101 ? -20.645 2.782 10.322 1.00 90.69 101 ALA A CA 1
ATOM 771 C C . ALA A 1 101 ? -19.586 2.307 9.311 1.00 90.69 101 ALA A C 1
ATOM 773 O O . ALA A 1 101 ? -19.928 1.653 8.322 1.00 90.69 101 ALA A O 1
ATOM 774 N N . ILE A 1 102 ? -18.304 2.615 9.546 1.00 90.12 102 ILE A N 1
ATOM 775 C CA . ILE A 1 102 ? -17.196 2.115 8.722 1.00 90.12 102 ILE A CA 1
ATOM 776 C C . ILE A 1 102 ? -17.051 0.603 8.913 1.00 90.12 102 ILE A C 1
ATOM 778 O O . ILE A 1 102 ? -17.041 -0.104 7.912 1.00 90.12 102 ILE A O 1
ATOM 782 N N . MET A 1 103 ? -17.021 0.103 10.151 1.00 86.62 103 MET A N 1
ATOM 783 C CA . MET A 1 103 ? -16.907 -1.331 10.475 1.00 86.62 103 MET A CA 1
ATOM 784 C C . MET A 1 103 ? -18.001 -2.178 9.808 1.00 86.62 103 MET A C 1
ATOM 786 O O . MET A 1 103 ? -17.761 -3.283 9.331 1.00 86.62 103 MET A O 1
ATOM 790 N N . ARG A 1 104 ? -19.224 -1.645 9.715 1.00 86.94 104 ARG A N 1
ATOM 791 C CA . ARG A 1 104 ? -20.353 -2.328 9.057 1.00 86.94 104 ARG A CA 1
ATOM 792 C C . ARG A 1 104 ? -20.266 -2.315 7.526 1.00 86.94 104 ARG A C 1
ATOM 794 O O . ARG A 1 104 ? -20.951 -3.092 6.858 1.00 86.94 104 ARG A O 1
ATOM 801 N N . LYS A 1 105 ? -19.458 -1.431 6.935 1.00 84.06 105 LYS A N 1
ATOM 802 C CA . LYS A 1 105 ? -19.396 -1.228 5.485 1.00 84.06 105 LYS A CA 1
ATOM 803 C C . LYS A 1 105 ? -18.418 -2.201 4.836 1.00 84.06 105 LYS A C 1
ATOM 805 O O . LYS A 1 105 ? -17.209 -2.058 4.959 1.00 84.06 105 LYS A O 1
ATOM 810 N N . ARG A 1 106 ? -18.924 -3.119 4.008 1.00 74.69 106 ARG A N 1
ATOM 811 C CA . ARG A 1 106 ? -18.059 -3.955 3.160 1.00 74.69 106 ARG A CA 1
ATOM 812 C C . ARG A 1 106 ? -17.516 -3.140 1.968 1.00 74.69 106 ARG A C 1
ATOM 814 O O . ARG A 1 106 ? -18.314 -2.568 1.223 1.00 74.69 106 ARG A O 1
ATOM 821 N N . PRO A 1 107 ? -16.186 -3.085 1.742 1.00 68.88 107 PRO A N 1
ATOM 822 C CA . PRO A 1 107 ? -15.578 -2.248 0.696 1.00 68.88 107 PRO A CA 1
ATOM 823 C C . PRO A 1 107 ? -15.806 -2.754 -0.736 1.00 68.88 107 PRO A C 1
ATOM 825 O O . PRO A 1 107 ? -15.609 -2.002 -1.691 1.00 68.88 107 PRO A O 1
ATOM 828 N N . VAL A 1 108 ? -16.228 -4.010 -0.889 1.00 65.06 108 VAL A N 1
ATOM 829 C CA . VAL A 1 108 ? -16.555 -4.633 -2.173 1.00 65.06 108 VAL A CA 1
ATOM 830 C C . VAL A 1 108 ? -17.959 -5.211 -2.041 1.00 65.06 108 VAL A C 1
ATOM 832 O O . VAL A 1 108 ? -18.172 -6.154 -1.277 1.00 65.06 108 VAL A O 1
ATOM 835 N N . LYS A 1 109 ? -18.930 -4.618 -2.741 1.00 57.59 109 LYS A N 1
ATOM 836 C CA . LYS A 1 109 ? -20.188 -5.309 -3.029 1.00 57.59 109 LYS A CA 1
ATOM 837 C C . LYS A 1 109 ? -19.860 -6.345 -4.104 1.00 57.59 109 LYS A C 1
ATOM 839 O O . LYS A 1 109 ? -19.132 -6.019 -5.035 1.00 57.59 109 LYS A O 1
ATOM 844 N N . ARG A 1 110 ? -20.338 -7.587 -3.962 1.00 44.62 110 ARG A N 1
ATOM 845 C CA . ARG A 1 110 ? -20.393 -8.507 -5.107 1.00 44.62 110 ARG A CA 1
ATOM 846 C C . ARG A 1 110 ? -21.289 -7.811 -6.128 1.00 44.62 110 ARG A C 1
ATOM 848 O O . ARG A 1 110 ? -22.494 -7.748 -5.902 1.00 44.62 110 ARG A O 1
ATOM 855 N N . ASP A 1 111 ? -20.710 -7.209 -7.160 1.00 39.88 111 ASP A N 1
ATOM 856 C CA . ASP A 1 111 ? -21.474 -6.661 -8.276 1.00 39.88 111 ASP A CA 1
ATOM 857 C C . ASP A 1 111 ? -22.074 -7.849 -9.045 1.00 39.88 111 ASP A C 1
ATOM 859 O O . ASP A 1 111 ? -21.524 -8.340 -10.025 1.00 39.88 111 ASP A O 1
ATOM 863 N N . LEU A 1 112 ? -23.207 -8.350 -8.552 1.00 40.16 112 LEU A N 1
ATOM 864 C CA . LEU A 1 112 ? -24.167 -9.112 -9.338 1.00 40.16 112 LEU A CA 1
ATOM 865 C C . LEU A 1 112 ? -24.821 -8.120 -10.308 1.00 40.16 112 LEU A C 1
ATOM 867 O O . LEU A 1 112 ? -25.852 -7.559 -9.961 1.00 40.16 112 LEU A O 1
ATOM 871 N N . SER A 1 113 ? -24.171 -7.800 -11.436 1.00 42.00 113 SER A N 1
ATOM 872 C CA . SER A 1 113 ? -24.789 -7.200 -12.645 1.00 42.00 113 SER A CA 1
ATOM 873 C C . SER A 1 113 ? -23.726 -6.610 -13.590 1.00 42.00 113 SER A C 1
ATOM 875 O O . SER A 1 11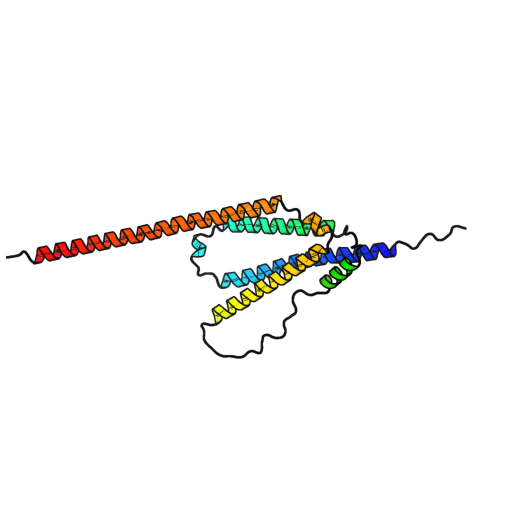3 ? -23.647 -5.393 -13.770 1.00 42.00 113 SER A O 1
ATOM 877 N N . MET A 1 114 ? -22.914 -7.449 -14.237 1.00 42.06 114 MET A N 1
ATOM 878 C CA . MET A 1 114 ? -22.149 -7.038 -15.431 1.00 42.06 114 MET A CA 1
ATOM 879 C C . MET A 1 114 ? -22.166 -8.092 -16.555 1.00 42.06 114 MET A C 1
ATOM 881 O O . MET A 1 114 ? -21.334 -8.015 -17.455 1.00 42.06 114 MET A O 1
ATOM 885 N N . ASP A 1 115 ? -23.109 -9.043 -16.546 1.00 38.69 115 ASP A N 1
ATOM 886 C CA . ASP A 1 115 ? -23.221 -10.057 -17.614 1.00 38.69 115 ASP A CA 1
ATOM 887 C C . ASP A 1 115 ? -24.210 -9.699 -18.742 1.00 38.69 115 ASP A C 1
ATOM 889 O O . ASP A 1 115 ? -24.108 -10.233 -19.842 1.00 38.69 115 ASP A O 1
ATOM 893 N N . ASP A 1 116 ? -25.086 -8.703 -18.573 1.00 38.91 116 ASP A N 1
ATOM 894 C CA . ASP A 1 116 ? -26.164 -8.436 -19.545 1.00 38.91 116 ASP A CA 1
ATOM 895 C C . ASP A 1 116 ? -25.948 -7.231 -20.473 1.00 38.91 116 ASP A C 1
ATOM 897 O O . ASP A 1 116 ? -26.839 -6.414 -20.708 1.00 38.91 116 ASP A O 1
ATOM 901 N N . ARG A 1 117 ? -24.769 -7.123 -21.099 1.00 40.94 117 ARG A N 1
ATOM 902 C CA . ARG A 1 117 ? -24.641 -6.331 -22.342 1.00 40.94 117 ARG A CA 1
ATOM 903 C C . ARG A 1 117 ? -23.892 -7.083 -23.441 1.00 40.94 117 ARG A C 1
ATOM 905 O O . ARG A 1 117 ? -22.701 -6.894 -23.684 1.00 40.94 117 ARG A O 1
ATOM 912 N N . LYS A 1 118 ? -24.683 -7.903 -24.143 1.00 46.84 118 LYS A N 1
ATOM 913 C CA . LYS A 1 118 ? -24.532 -8.369 -25.535 1.00 46.84 118 LYS A CA 1
ATOM 914 C C . LYS A 1 118 ? -23.759 -7.390 -26.433 1.00 46.84 118 LYS A C 1
ATOM 916 O O . LYS A 1 118 ? -24.018 -6.190 -26.426 1.00 46.84 118 LYS A O 1
ATOM 921 N N . GLY A 1 119 ? -22.960 -7.936 -27.356 1.00 39.47 119 GLY A N 1
ATOM 922 C CA . GLY A 1 119 ? -22.737 -7.267 -28.644 1.00 39.47 119 GLY A CA 1
ATOM 923 C C . GLY A 1 119 ? -21.399 -7.532 -29.329 1.00 39.47 119 GLY A C 1
ATOM 924 O O . GLY A 1 119 ? -20.424 -6.815 -29.096 1.00 39.47 119 GLY A O 1
ATOM 925 N N . ARG A 1 120 ? -21.407 -8.538 -30.219 1.00 54.16 120 ARG A N 1
ATOM 926 C CA . ARG A 1 120 ? -20.539 -8.769 -31.396 1.00 54.16 120 ARG A CA 1
ATOM 927 C C . ARG A 1 120 ? -19.432 -7.724 -31.634 1.00 54.16 120 ARG A C 1
ATOM 929 O O . ARG A 1 120 ? -19.739 -6.550 -31.827 1.00 54.16 120 ARG A O 1
ATOM 936 N N . ARG A 1 121 ? -18.173 -8.182 -31.746 1.00 43.62 121 ARG A N 1
ATOM 937 C CA . ARG A 1 121 ? -17.210 -7.871 -32.841 1.00 43.62 121 ARG A CA 1
ATOM 938 C C . ARG A 1 121 ? -15.743 -8.082 -32.423 1.00 43.62 121 ARG A C 1
ATOM 940 O O . ARG A 1 121 ? -15.293 -7.503 -31.440 1.00 43.62 121 ARG A O 1
ATOM 947 N N . SER A 1 122 ? -15.070 -8.863 -33.271 1.00 44.78 122 SER A N 1
ATOM 948 C CA . SER A 1 122 ? -13.649 -8.928 -33.647 1.00 44.78 122 SER A CA 1
ATOM 949 C C . SER A 1 122 ? -12.548 -9.140 -32.592 1.00 44.78 122 SER A C 1
ATOM 951 O O . SER A 1 122 ? -12.409 -8.437 -31.595 1.00 44.78 122 SER A O 1
ATOM 953 N N . ILE A 1 123 ? -11.662 -10.070 -32.960 1.00 49.31 123 ILE A N 1
ATOM 954 C CA . ILE A 1 123 ? -10.465 -10.629 -32.301 1.00 49.31 123 ILE A CA 1
ATOM 955 C C . ILE A 1 123 ? -9.395 -9.562 -31.917 1.00 49.31 123 ILE A C 1
ATOM 957 O O . ILE A 1 123 ? -8.365 -9.856 -31.323 1.00 49.31 123 ILE A O 1
ATOM 961 N N . LYS A 1 124 ? -9.649 -8.265 -32.167 1.00 48.78 124 LYS A N 1
ATOM 962 C CA . LYS A 1 124 ? -8.870 -7.130 -31.621 1.00 48.78 124 LYS A CA 1
ATOM 963 C C . LYS A 1 124 ? -9.336 -6.674 -30.223 1.00 48.78 124 LYS A C 1
ATOM 965 O O . LYS A 1 124 ? -8.672 -5.833 -29.615 1.00 48.78 124 LYS A O 1
ATOM 970 N N . ARG A 1 125 ? -10.464 -7.179 -29.701 1.00 49.41 125 ARG A N 1
ATOM 971 C CA . ARG A 1 125 ? -11.035 -6.774 -28.398 1.00 49.41 125 ARG A CA 1
ATOM 972 C C . ARG A 1 125 ? -10.403 -7.444 -27.175 1.00 49.41 125 ARG A C 1
ATOM 974 O O . ARG A 1 125 ? -10.529 -6.879 -26.090 1.00 49.41 125 ARG A O 1
ATOM 981 N N . ASP A 1 126 ? -9.693 -8.559 -27.313 1.00 50.84 126 ASP A N 1
ATOM 982 C CA . ASP A 1 126 ? -9.236 -9.334 -26.147 1.00 50.84 126 ASP A CA 1
ATOM 983 C C . ASP A 1 126 ? -8.138 -8.626 -25.342 1.00 50.84 126 ASP A C 1
ATOM 985 O O . ASP A 1 126 ? -8.202 -8.581 -24.113 1.00 50.84 126 ASP A O 1
ATOM 989 N N . LYS A 1 127 ? -7.226 -7.901 -26.010 1.00 51.78 127 LYS A N 1
ATOM 990 C CA . LYS A 1 127 ? -6.268 -7.008 -25.327 1.00 51.78 127 LYS A CA 1
ATOM 991 C C . LYS A 1 127 ? -6.965 -5.889 -24.538 1.00 51.78 127 LYS A C 1
ATOM 993 O O . LYS A 1 127 ? -6.528 -5.539 -23.445 1.00 51.78 127 LYS A O 1
ATOM 998 N N . LYS A 1 128 ? -8.061 -5.334 -25.073 1.00 53.06 128 LYS A N 1
ATOM 999 C CA . LYS A 1 128 ? -8.800 -4.210 -24.466 1.00 53.06 128 LYS A CA 1
ATOM 1000 C C . LYS A 1 128 ? -9.714 -4.672 -23.321 1.00 53.06 128 LYS A C 1
ATOM 1002 O O . LYS A 1 128 ? -9.849 -3.949 -22.337 1.00 53.06 128 LYS A O 1
ATOM 1007 N N . LYS A 1 129 ? -10.287 -5.881 -23.413 1.00 56.56 129 LYS A N 1
ATOM 1008 C CA . LYS A 1 129 ? -11.027 -6.541 -22.321 1.00 56.56 129 LYS A CA 1
ATOM 1009 C C . LYS A 1 129 ? -10.105 -6.925 -21.163 1.00 56.56 129 LYS A C 1
ATOM 1011 O O . LYS A 1 129 ? -10.431 -6.599 -20.026 1.00 56.56 129 LYS A O 1
ATOM 1016 N N . GLY A 1 130 ? -8.936 -7.510 -21.443 1.00 60.72 130 GLY A N 1
ATOM 1017 C CA . GLY A 1 130 ? -7.932 -7.822 -20.418 1.00 60.72 130 GLY A CA 1
ATOM 1018 C C . GLY A 1 130 ? -7.450 -6.571 -19.680 1.00 60.72 130 GLY A C 1
ATOM 1019 O O . GLY A 1 130 ? -7.432 -6.542 -18.454 1.00 60.72 130 GLY A O 1
ATOM 1020 N N . GLN A 1 131 ? -7.174 -5.484 -20.406 1.00 64.75 131 GLN A N 1
ATOM 1021 C CA . GLN A 1 131 ? -6.773 -4.214 -19.796 1.00 64.75 131 GLN A CA 1
ATOM 1022 C C . GLN A 1 131 ? -7.905 -3.550 -18.986 1.00 64.75 131 GLN A C 1
ATOM 1024 O O . GLN A 1 131 ? -7.648 -2.954 -17.940 1.00 64.75 131 GLN A O 1
ATOM 1029 N N . ALA A 1 132 ? -9.163 -3.653 -19.428 1.00 68.19 132 ALA A N 1
ATOM 1030 C CA . ALA A 1 132 ? -10.317 -3.155 -18.675 1.00 68.19 132 ALA A CA 1
ATOM 1031 C C . ALA A 1 132 ? -10.547 -3.945 -17.373 1.00 68.19 132 ALA A C 1
ATOM 1033 O O . ALA A 1 132 ? -10.759 -3.325 -16.331 1.00 68.19 132 ALA A O 1
ATOM 1034 N N . ALA A 1 133 ? -10.425 -5.276 -17.418 1.00 67.94 133 ALA A N 1
ATOM 1035 C CA . ALA A 1 133 ? -10.508 -6.156 -16.251 1.00 67.94 133 ALA A CA 1
ATOM 1036 C C . ALA A 1 133 ? -9.323 -5.966 -15.277 1.00 67.94 133 ALA A C 1
ATOM 1038 O O . ALA A 1 133 ? -9.479 -5.978 -14.059 1.00 67.94 133 ALA A O 1
ATOM 1039 N N . GLN A 1 134 ? -8.120 -5.697 -15.790 1.00 70.69 134 GLN A N 1
ATOM 1040 C CA . GLN A 1 134 ? -6.970 -5.337 -14.952 1.00 70.69 134 GLN A CA 1
ATOM 1041 C C . GLN A 1 134 ? -7.172 -3.976 -14.274 1.00 70.69 134 GLN A C 1
ATOM 1043 O O . GLN A 1 134 ? -6.924 -3.819 -13.077 1.00 70.69 134 GLN A O 1
ATOM 1048 N N . ASN A 1 135 ? -7.676 -2.986 -15.016 1.00 76.81 135 ASN A N 1
ATOM 1049 C CA . ASN A 1 135 ? -7.996 -1.674 -14.463 1.00 76.81 135 ASN A CA 1
ATOM 1050 C C . ASN A 1 135 ? -9.114 -1.748 -13.414 1.00 76.81 135 ASN A C 1
ATOM 1052 O O . ASN A 1 135 ? -9.067 -0.990 -12.442 1.00 76.81 135 ASN A O 1
ATOM 1056 N N . SER A 1 136 ? -10.098 -2.640 -13.572 1.00 81.88 136 SER A N 1
ATOM 1057 C CA . SER A 1 136 ? -11.114 -2.873 -12.540 1.00 81.88 136 SER A CA 1
ATOM 1058 C C . SER A 1 136 ? -10.511 -3.531 -11.296 1.00 81.88 136 SER A C 1
ATOM 1060 O O . SER A 1 136 ? -10.771 -3.039 -10.199 1.00 81.88 136 SER A O 1
ATOM 1062 N N . CYS A 1 137 ? -9.607 -4.507 -11.444 1.00 85.88 137 CYS A N 1
ATOM 1063 C CA . CYS A 1 137 ? -8.888 -5.120 -10.317 1.00 85.88 137 CYS A CA 1
ATOM 1064 C C . CYS A 1 137 ? -8.140 -4.071 -9.474 1.00 85.88 137 CYS A C 1
ATOM 1066 O O . CYS A 1 137 ? -8.367 -3.939 -8.269 1.00 85.88 137 CYS A O 1
ATOM 1068 N N . PHE A 1 138 ? -7.305 -3.231 -10.100 1.00 86.62 138 PHE A N 1
ATOM 1069 C CA . PHE A 1 138 ? -6.578 -2.187 -9.365 1.00 86.62 138 PHE A CA 1
ATOM 1070 C C . PHE A 1 138 ? -7.503 -1.113 -8.774 1.00 86.62 138 PHE A C 1
ATOM 1072 O O . PHE A 1 138 ? -7.172 -0.520 -7.742 1.00 86.62 138 PHE A O 1
ATOM 1079 N N . ARG A 1 139 ? -8.667 -0.850 -9.386 1.00 87.75 139 ARG A N 1
ATOM 1080 C CA . ARG A 1 139 ? -9.694 0.025 -8.796 1.00 87.75 139 ARG A CA 1
ATOM 1081 C C . ARG A 1 139 ? -10.279 -0.588 -7.526 1.00 87.75 139 ARG A C 1
ATOM 1083 O O . ARG A 1 139 ? -10.422 0.130 -6.538 1.00 87.75 139 ARG A O 1
ATOM 1090 N N . GLU A 1 140 ? -10.573 -1.882 -7.515 1.00 87.19 140 GLU A N 1
ATOM 1091 C CA . GLU A 1 140 ? -11.050 -2.583 -6.318 1.00 87.19 140 GLU A CA 1
ATOM 1092 C C . GLU A 1 140 ? -9.989 -2.636 -5.220 1.00 87.19 140 GLU A C 1
ATOM 1094 O O . GLU A 1 140 ? -10.272 -2.261 -4.081 1.00 87.19 140 GLU A O 1
ATOM 1099 N N . ALA A 1 141 ? -8.744 -2.973 -5.560 1.00 88.62 141 ALA A N 1
ATOM 1100 C CA . ALA A 1 141 ? -7.633 -2.943 -4.610 1.00 88.62 141 ALA A CA 1
ATOM 1101 C C . ALA A 1 141 ? -7.467 -1.548 -3.971 1.00 88.62 141 ALA A C 1
ATOM 1103 O O . ALA A 1 141 ? -7.225 -1.429 -2.767 1.00 88.62 141 ALA A O 1
ATOM 1104 N N . ARG A 1 142 ? -7.668 -0.467 -4.744 1.00 90.19 142 ARG A N 1
ATOM 1105 C CA . ARG A 1 142 ? -7.692 0.911 -4.217 1.00 90.19 142 ARG A CA 1
ATOM 1106 C C . ARG A 1 142 ? -8.877 1.172 -3.285 1.00 90.19 142 ARG A C 1
ATOM 1108 O O . ARG A 1 142 ? -8.674 1.819 -2.259 1.00 90.19 142 ARG A O 1
ATOM 1115 N N . LYS A 1 143 ? -10.081 0.673 -3.595 1.00 91.06 143 LYS A N 1
ATOM 1116 C CA . LYS A 1 143 ? -11.256 0.792 -2.705 1.00 91.06 143 LYS A CA 1
ATOM 1117 C C . LYS A 1 143 ? -10.989 0.131 -1.351 1.00 91.06 143 LYS A C 1
ATOM 1119 O O . LYS A 1 143 ? -11.276 0.736 -0.320 1.00 91.06 143 LYS A O 1
ATOM 1124 N N . ILE A 1 144 ? -10.383 -1.059 -1.347 1.00 91.81 144 ILE A N 1
ATOM 1125 C CA . ILE A 1 144 ? -10.011 -1.764 -0.112 1.00 91.81 144 ILE A CA 1
ATOM 1126 C C . ILE A 1 144 ? -8.978 -0.944 0.672 1.00 91.81 144 ILE A C 1
ATOM 1128 O O . ILE A 1 144 ? -9.202 -0.653 1.842 1.00 91.81 144 ILE A O 1
ATOM 1132 N N . LYS A 1 145 ? -7.901 -0.466 0.031 1.00 91.38 145 LYS A N 1
ATOM 1133 C CA . LYS A 1 145 ? -6.889 0.387 0.693 1.00 91.38 145 LYS A CA 1
ATOM 1134 C C . LYS A 1 145 ? -7.480 1.659 1.308 1.00 91.38 145 LYS A C 1
ATOM 1136 O O . LYS A 1 145 ? -7.089 2.054 2.409 1.00 91.38 145 LYS A O 1
ATOM 1141 N N . LEU A 1 146 ? -8.419 2.303 0.613 1.00 93.00 146 LEU A N 1
ATOM 1142 C CA . LEU A 1 146 ? -9.113 3.482 1.130 1.00 93.00 146 LEU A CA 1
ATOM 1143 C C . LEU A 1 146 ? -9.935 3.136 2.376 1.00 93.00 146 LEU A C 1
ATOM 1145 O O . LEU A 1 146 ? -9.901 3.880 3.352 1.00 93.00 146 LEU A O 1
ATOM 1149 N N . HIS A 1 147 ? -10.627 1.999 2.360 1.00 93.00 147 HIS A N 1
ATOM 1150 C CA . HIS A 1 147 ? -11.376 1.514 3.511 1.00 93.00 147 HIS A CA 1
ATOM 1151 C C . HIS A 1 147 ? -10.464 1.197 4.705 1.00 93.00 147 HIS A C 1
ATOM 1153 O O . HIS A 1 147 ? -10.732 1.676 5.805 1.00 93.00 147 HIS A O 1
ATOM 1159 N N . CYS A 1 148 ? -9.322 0.534 4.493 1.00 93.50 148 CYS A N 1
ATOM 1160 C CA . CYS A 1 148 ? -8.349 0.319 5.571 1.00 93.50 148 CYS A CA 1
ATOM 1161 C C . CYS A 1 148 ? -7.831 1.652 6.127 1.00 93.50 148 CYS A C 1
ATOM 1163 O O . CYS A 1 148 ? -7.678 1.810 7.330 1.00 93.50 148 CYS A O 1
ATOM 1165 N N . SER A 1 149 ? -7.637 2.663 5.274 1.00 92.50 149 SER A N 1
ATOM 1166 C CA . SER A 1 149 ? -7.242 4.010 5.716 1.00 92.50 149 SER A CA 1
ATOM 1167 C C 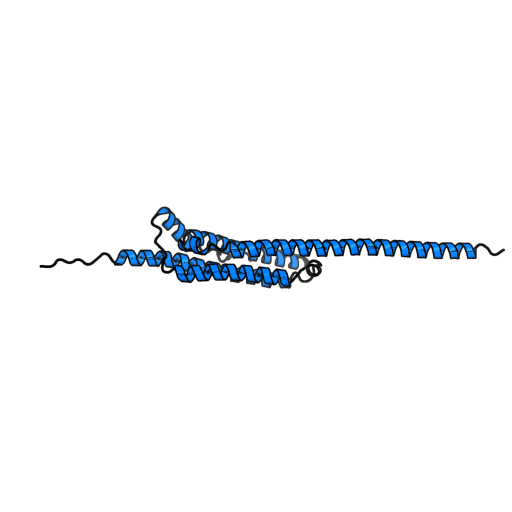. SER A 1 149 ? -8.323 4.714 6.546 1.00 92.50 149 SER A C 1
ATOM 1169 O O . SER A 1 149 ? -8.004 5.593 7.344 1.00 92.50 149 SER A O 1
ATOM 1171 N N . GLN A 1 150 ? -9.599 4.366 6.352 1.00 93.06 150 GLN A N 1
ATOM 1172 C CA . GLN A 1 150 ? -10.706 4.848 7.179 1.00 93.06 150 GLN A CA 1
ATOM 1173 C C . GLN A 1 150 ? -10.721 4.134 8.536 1.00 93.06 150 GLN A C 1
ATOM 1175 O O . GLN A 1 150 ? -10.763 4.820 9.555 1.00 93.06 150 GLN A O 1
ATOM 1180 N N . LEU A 1 151 ? -10.586 2.803 8.559 1.00 91.81 151 LEU A N 1
ATOM 1181 C CA . LEU A 1 151 ? -10.442 2.012 9.794 1.00 91.81 151 LEU A CA 1
ATOM 1182 C C . LEU A 1 151 ? -9.218 2.445 10.615 1.00 91.81 151 LEU A C 1
ATOM 1184 O O . LEU A 1 151 ? -9.297 2.594 11.830 1.00 91.81 151 LEU A O 1
ATOM 1188 N N . ALA A 1 152 ? -8.111 2.779 9.951 1.00 92.06 152 ALA A N 1
ATOM 1189 C CA . ALA A 1 152 ? -6.893 3.277 10.587 1.00 92.06 152 ALA A CA 1
ATOM 1190 C C . ALA A 1 152 ? -7.079 4.595 11.353 1.00 92.06 152 ALA A C 1
ATOM 1192 O O . ALA A 1 152 ? -6.243 4.918 12.191 1.00 92.06 152 ALA A O 1
ATOM 1193 N N . LYS A 1 153 ? -8.134 5.372 11.069 1.00 90.69 153 LYS A N 1
ATOM 1194 C CA . LYS A 1 153 ? -8.488 6.577 11.843 1.00 90.69 153 LYS A CA 1
ATOM 1195 C C . LYS A 1 153 ? -9.317 6.255 13.087 1.00 90.69 153 LYS A C 1
ATOM 1197 O O . LYS A 1 153 ? -9.425 7.113 13.958 1.00 90.69 153 LYS A O 1
ATOM 1202 N N . CYS A 1 154 ? -9.915 5.069 13.122 1.00 90.25 154 CYS A N 1
ATOM 1203 C CA . CYS A 1 154 ? -10.757 4.568 14.200 1.00 90.25 154 CYS A CA 1
ATOM 1204 C C . CYS A 1 154 ? -9.983 3.691 15.190 1.00 90.25 154 CYS A C 1
ATOM 1206 O O . CYS A 1 154 ? -10.361 3.626 16.347 1.00 90.25 154 CYS A O 1
ATOM 1208 N N . CYS A 1 155 ? -8.878 3.075 14.763 1.00 90.56 155 CYS A N 1
ATOM 1209 C CA . CYS A 1 155 ? -7.926 2.429 15.662 1.00 90.56 155 CYS A CA 1
ATOM 1210 C C . CYS A 1 155 ? -6.971 3.486 16.241 1.00 90.56 155 CYS A C 1
ATOM 1212 O O . CYS A 1 155 ? -6.153 4.053 15.514 1.00 90.56 155 CYS A O 1
ATOM 1214 N N . ASN A 1 156 ? -7.060 3.776 17.535 1.00 86.50 156 ASN A N 1
ATOM 1215 C CA . ASN A 1 156 ? -6.241 4.807 18.183 1.00 86.50 156 ASN A CA 1
ATOM 1216 C C . ASN A 1 156 ? -4.727 4.461 18.189 1.00 86.50 156 ASN A C 1
ATOM 1218 O O . ASN A 1 156 ? -3.885 5.339 17.978 1.00 86.50 156 ASN A O 1
ATOM 1222 N N . ILE A 1 157 ? -4.393 3.171 18.285 1.00 90.12 157 ILE A N 1
ATOM 1223 C CA . ILE A 1 157 ? -3.039 2.601 18.233 1.00 90.12 157 ILE A CA 1
ATOM 1224 C C . ILE A 1 157 ? -2.366 2.830 16.875 1.00 90.12 157 ILE A C 1
ATOM 1226 O O . ILE A 1 157 ? -1.149 3.001 16.795 1.00 90.12 157 ILE A O 1
ATOM 1230 N N . SER A 1 158 ? -3.152 2.906 15.798 1.00 90.50 158 SER A N 1
ATOM 1231 C CA . SER A 1 158 ? -2.667 3.087 14.425 1.00 90.50 158 SER A CA 1
ATOM 1232 C C . SER A 1 158 ? -1.687 4.249 14.279 1.00 90.50 158 SER A C 1
ATOM 1234 O O . SER A 1 158 ? -0.706 4.126 13.549 1.00 90.50 158 SER A O 1
ATOM 1236 N N . LYS A 1 159 ? -1.909 5.365 14.988 1.00 87.50 159 LYS A N 1
ATOM 1237 C CA . LYS A 1 159 ? -0.997 6.517 14.953 1.00 87.50 159 LYS A CA 1
ATOM 1238 C C . LYS A 1 159 ? 0.375 6.193 15.539 1.00 87.50 159 LYS A C 1
ATOM 1240 O O . LYS A 1 159 ? 1.372 6.591 14.951 1.00 87.50 159 LYS A O 1
ATOM 1245 N N . GLN A 1 160 ? 0.419 5.453 16.645 1.00 87.31 160 GLN A N 1
ATOM 1246 C CA . GLN A 1 160 ? 1.667 5.064 17.305 1.00 87.31 160 GLN A CA 1
ATOM 1247 C C . GLN A 1 160 ? 2.480 4.078 16.461 1.00 87.31 160 GLN A C 1
ATOM 1249 O O . GLN A 1 160 ? 3.700 4.069 16.532 1.00 87.31 160 GLN A O 1
ATOM 1254 N N . CYS A 1 161 ? 1.809 3.254 15.656 1.00 90.50 161 CYS A N 1
ATOM 1255 C CA . CYS A 1 161 ? 2.465 2.281 14.784 1.00 90.50 161 CYS A CA 1
ATOM 1256 C C . CYS A 1 161 ? 2.897 2.857 13.433 1.00 90.50 161 CYS A C 1
ATOM 1258 O O . CYS A 1 161 ? 3.602 2.192 12.675 1.00 90.50 161 CYS A O 1
ATOM 1260 N N . ARG A 1 162 ? 2.448 4.073 13.104 1.00 85.25 162 ARG A N 1
ATOM 1261 C CA . ARG A 1 162 ? 2.656 4.688 11.790 1.00 85.25 162 ARG A CA 1
ATOM 1262 C C . ARG A 1 162 ? 4.016 5.341 11.617 1.00 85.25 162 ARG A C 1
ATOM 1264 O O . ARG A 1 162 ? 4.326 5.735 10.497 1.00 85.25 162 ARG A O 1
ATOM 1271 N N . ASP A 1 163 ? 4.778 5.500 12.695 1.00 83.00 163 ASP A N 1
ATOM 1272 C CA . ASP A 1 163 ? 6.128 6.028 12.584 1.00 83.00 163 ASP A CA 1
ATOM 1273 C C . ASP A 1 163 ? 7.032 4.978 11.939 1.00 83.00 163 ASP A C 1
ATOM 1275 O O . ASP A 1 163 ? 7.472 4.008 12.555 1.00 83.00 163 ASP A O 1
ATOM 1279 N N . THR A 1 164 ? 7.234 5.158 10.640 1.00 84.25 164 THR A N 1
ATOM 1280 C CA . THR A 1 164 ? 8.165 4.390 9.819 1.00 84.25 164 THR A CA 1
ATOM 1281 C C . THR A 1 164 ? 9.138 5.318 9.105 1.00 84.25 164 THR A C 1
ATOM 1283 O O . THR A 1 164 ? 9.653 4.956 8.049 1.00 84.25 164 THR A O 1
ATOM 1286 N N . SER A 1 165 ? 9.395 6.502 9.671 1.00 87.06 165 SER A N 1
ATOM 1287 C CA . SER A 1 165 ? 10.193 7.585 9.075 1.00 87.06 165 SER A CA 1
ATOM 1288 C C . SER A 1 165 ? 11.514 7.098 8.464 1.00 87.06 165 SER A C 1
ATOM 1290 O O . SER A 1 165 ? 11.782 7.359 7.291 1.00 87.06 165 SER A O 1
ATOM 1292 N N . ALA A 1 166 ? 12.280 6.286 9.198 1.00 88.69 166 ALA A N 1
ATOM 1293 C CA . ALA A 1 166 ? 13.530 5.699 8.710 1.00 88.69 166 ALA A CA 1
ATOM 1294 C C . ALA A 1 166 ? 13.340 4.753 7.503 1.00 88.69 166 ALA A C 1
ATOM 1296 O O . ALA A 1 166 ? 14.155 4.737 6.579 1.00 88.69 166 ALA A O 1
ATOM 1297 N N . ILE A 1 167 ? 12.264 3.958 7.477 1.00 90.50 167 ILE A N 1
ATOM 1298 C CA . ILE A 1 167 ? 11.959 3.060 6.350 1.00 90.50 167 ILE A CA 1
ATOM 1299 C C . ILE A 1 167 ? 11.435 3.869 5.155 1.00 90.50 167 ILE A C 1
ATOM 1301 O O . ILE A 1 167 ? 11.791 3.588 4.011 1.00 90.50 167 ILE A O 1
ATOM 1305 N N . ASP A 1 168 ? 10.622 4.898 5.396 1.00 89.69 168 ASP A N 1
ATOM 1306 C CA . ASP A 1 168 ? 10.078 5.772 4.354 1.00 89.69 168 ASP A CA 1
ATOM 1307 C C . ASP A 1 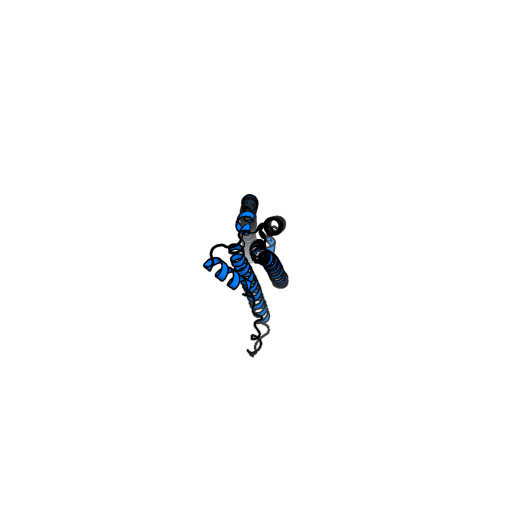168 ? 11.168 6.602 3.665 1.00 89.69 168 ASP A C 1
ATOM 1309 O O . ASP A 1 168 ? 11.109 6.796 2.443 1.00 89.69 168 ASP A O 1
ATOM 1313 N N . GLN A 1 169 ? 12.196 7.018 4.407 1.00 93.44 169 GLN A N 1
ATOM 1314 C CA . GLN A 1 169 ? 13.389 7.641 3.842 1.00 93.44 169 GLN A CA 1
ATOM 1315 C C . GLN A 1 169 ? 14.113 6.678 2.892 1.00 93.44 169 GLN A C 1
ATOM 1317 O O . GLN A 1 169 ? 14.272 7.000 1.713 1.00 93.44 169 GLN A O 1
ATOM 1322 N N . LYS A 1 170 ? 14.421 5.452 3.341 1.00 94.00 170 LYS A N 1
ATOM 1323 C CA . LYS A 1 170 ? 15.051 4.417 2.496 1.00 94.00 170 LYS A CA 1
ATOM 1324 C C . LYS A 1 170 ? 14.226 4.103 1.246 1.00 94.00 170 LYS A C 1
ATOM 1326 O O . LYS A 1 170 ? 14.770 3.957 0.155 1.00 94.00 170 LYS A O 1
ATOM 1331 N N . ILE A 1 171 ? 12.898 4.024 1.372 1.00 92.94 171 ILE A N 1
ATOM 1332 C CA . ILE A 1 171 ? 11.986 3.835 0.230 1.00 92.94 171 ILE A CA 1
ATOM 1333 C C . ILE A 1 171 ? 12.102 4.998 -0.763 1.00 92.94 171 ILE A C 1
ATOM 1335 O O . ILE A 1 171 ? 12.037 4.783 -1.976 1.00 92.94 171 ILE A O 1
ATOM 1339 N N . THR A 1 172 ? 12.215 6.228 -0.267 1.00 94.19 172 THR A N 1
ATOM 1340 C CA . THR A 1 172 ? 12.311 7.433 -1.099 1.00 94.19 172 THR A CA 1
ATOM 1341 C C . THR A 1 172 ? 13.639 7.478 -1.843 1.00 94.19 172 THR A C 1
ATOM 1343 O O . THR A 1 172 ? 13.631 7.635 -3.065 1.00 94.19 172 THR A O 1
ATOM 1346 N N . GLU A 1 173 ? 14.747 7.232 -1.148 1.00 95.12 173 GLU A N 1
ATOM 1347 C CA . GLU A 1 173 ? 16.089 7.115 -1.732 1.00 95.12 173 GLU A CA 1
ATOM 1348 C C . GLU A 1 173 ? 16.116 6.039 -2.825 1.00 95.12 173 GLU A C 1
ATOM 1350 O O . GLU A 1 173 ? 16.480 6.317 -3.969 1.00 95.12 173 GLU A O 1
ATOM 1355 N N . LYS A 1 174 ? 15.566 4.847 -2.556 1.00 94.25 174 LYS A N 1
ATOM 1356 C CA . LYS A 1 174 ? 15.517 3.771 -3.560 1.00 94.25 174 LYS A CA 1
ATOM 1357 C C . LYS A 1 174 ? 14.690 4.105 -4.794 1.00 94.25 174 LYS A C 1
ATOM 1359 O O . LYS A 1 174 ? 15.023 3.687 -5.902 1.00 94.25 174 LYS A O 1
ATOM 1364 N N . LYS A 1 175 ? 13.611 4.876 -4.645 1.00 93.06 175 LYS A N 1
ATOM 1365 C CA . LYS A 1 175 ? 12.833 5.364 -5.796 1.00 93.06 175 LYS A CA 1
ATOM 1366 C C . LYS A 1 175 ? 13.627 6.355 -6.643 1.00 93.06 175 LYS A C 1
ATOM 1368 O O . LYS A 1 175 ? 13.446 6.364 -7.864 1.00 93.06 175 LYS A O 1
ATOM 1373 N N . ILE A 1 176 ? 14.465 7.181 -6.018 1.00 94.31 176 ILE A N 1
ATOM 1374 C CA . ILE A 1 176 ? 15.358 8.109 -6.718 1.00 94.31 176 ILE A CA 1
ATOM 1375 C C . ILE A 1 176 ? 16.413 7.310 -7.491 1.00 94.31 176 ILE A C 1
ATOM 1377 O O . ILE A 1 176 ? 16.506 7.486 -8.705 1.00 94.31 176 ILE A O 1
ATOM 1381 N N . GLU A 1 177 ? 17.076 6.342 -6.853 1.00 92.75 177 GLU A N 1
ATOM 1382 C CA . GLU A 1 177 ? 18.064 5.466 -7.505 1.00 92.75 177 GLU A CA 1
ATOM 1383 C C . GLU A 1 177 ? 17.486 4.731 -8.727 1.00 92.75 177 GLU A C 1
ATOM 1385 O O . GLU A 1 177 ? 18.085 4.720 -9.803 1.00 92.75 177 GLU A O 1
ATOM 1390 N N . ILE A 1 178 ? 16.279 4.160 -8.611 1.00 91.44 178 ILE A N 1
ATOM 1391 C CA . ILE A 1 178 ? 15.594 3.511 -9.744 1.00 91.44 178 ILE A CA 1
ATOM 1392 C C . ILE A 1 178 ? 15.374 4.509 -10.888 1.00 91.44 178 ILE A C 1
ATOM 1394 O O . ILE A 1 178 ? 15.581 4.183 -12.060 1.00 91.44 178 ILE A O 1
ATOM 1398 N N . LYS A 1 179 ? 14.936 5.731 -10.569 1.00 90.81 179 LYS A N 1
ATOM 1399 C CA . LYS A 1 179 ? 14.671 6.774 -11.566 1.00 90.81 179 LYS A CA 1
ATOM 1400 C C . LYS A 1 179 ? 15.955 7.213 -12.270 1.00 90.81 179 LYS A C 1
ATOM 1402 O O . LYS A 1 179 ? 15.922 7.443 -13.480 1.00 90.81 179 LYS A O 1
ATOM 1407 N N . GLU A 1 180 ? 17.060 7.319 -11.547 1.00 91.81 180 GLU A N 1
ATOM 1408 C CA . GLU A 1 180 ? 18.372 7.672 -12.092 1.00 91.81 180 GLU A CA 1
ATOM 1409 C C . GLU A 1 180 ? 18.951 6.556 -12.957 1.00 91.81 180 GLU A C 1
ATOM 1411 O O . GLU A 1 180 ? 19.316 6.816 -14.103 1.00 91.81 180 GLU A O 1
ATOM 1416 N N . SER A 1 181 ? 18.910 5.308 -12.486 1.00 89.38 181 SER A N 1
ATOM 1417 C CA . SER A 1 181 ? 19.323 4.132 -13.262 1.00 89.38 181 SER A CA 1
ATOM 1418 C C . SER A 1 181 ? 18.556 4.037 -14.589 1.00 89.38 181 SER A C 1
ATOM 1420 O O . SER A 1 181 ? 19.147 3.862 -15.660 1.00 89.38 181 SER A O 1
ATOM 1422 N N . LEU A 1 182 ? 17.238 4.271 -14.557 1.00 87.81 182 LEU A N 1
ATOM 1423 C CA . LEU A 1 182 ? 16.409 4.327 -15.763 1.00 87.81 182 LEU A CA 1
ATOM 1424 C C . LEU A 1 182 ? 16.801 5.475 -16.702 1.00 87.81 182 LEU A C 1
ATOM 1426 O O . LEU A 1 182 ? 16.760 5.301 -17.922 1.00 87.81 182 LEU A O 1
ATOM 1430 N N . ARG A 1 183 ? 17.149 6.653 -16.169 1.00 87.75 183 ARG A N 1
ATOM 1431 C CA . ARG A 1 183 ? 17.599 7.803 -16.972 1.00 87.75 183 ARG A CA 1
ATOM 1432 C C . ARG A 1 183 ? 18.941 7.518 -17.648 1.00 87.75 183 ARG A C 1
ATOM 1434 O O . ARG A 1 183 ? 19.048 7.738 -18.852 1.00 87.75 183 ARG A O 1
ATOM 1441 N N . GLN A 1 184 ? 19.912 6.978 -16.915 1.00 87.88 184 GLN A N 1
ATOM 1442 C CA . GLN A 1 184 ? 21.243 6.640 -17.431 1.00 87.88 184 GLN A CA 1
ATOM 1443 C C . GLN A 1 184 ? 21.171 5.579 -18.535 1.00 87.88 184 GLN A C 1
ATOM 1445 O O . GLN A 1 184 ? 21.700 5.786 -19.627 1.00 87.88 184 GLN A O 1
ATOM 1450 N N . CYS A 1 185 ? 20.438 4.484 -18.308 1.00 86.25 185 CYS A N 1
ATOM 1451 C CA . CYS A 1 185 ? 20.268 3.444 -19.324 1.00 86.25 185 CYS A CA 1
ATOM 1452 C C . CYS A 1 185 ? 19.607 3.987 -20.601 1.00 86.25 185 CYS A C 1
ATOM 1454 O O . CYS A 1 185 ? 20.048 3.700 -21.717 1.00 86.25 185 CYS A O 1
ATOM 1456 N N . ARG A 1 186 ? 18.581 4.841 -20.460 1.00 84.94 186 ARG A N 1
ATOM 1457 C CA . ARG A 1 186 ? 17.944 5.491 -21.615 1.00 84.94 186 ARG A CA 1
ATOM 1458 C C . ARG A 1 186 ? 18.910 6.399 -22.370 1.00 84.94 186 ARG A C 1
ATOM 1460 O O . ARG A 1 186 ? 18.909 6.333 -23.595 1.00 84.94 186 ARG A O 1
ATOM 1467 N N . ALA A 1 187 ? 19.732 7.182 -21.672 1.00 83.88 187 ALA A N 1
ATOM 1468 C CA . ALA A 1 187 ? 20.718 8.073 -22.285 1.00 83.88 187 ALA A CA 1
ATOM 1469 C C . ALA A 1 187 ? 21.755 7.301 -23.124 1.00 83.88 187 ALA A C 1
ATOM 1471 O O . ALA A 1 187 ? 22.005 7.649 -24.283 1.00 83.88 187 ALA A O 1
ATOM 1472 N N . ILE A 1 188 ? 22.280 6.192 -22.588 1.00 81.56 188 ILE A N 1
ATOM 1473 C CA . ILE A 1 188 ? 23.205 5.293 -23.301 1.00 81.56 188 ILE A CA 1
ATOM 1474 C C . ILE A 1 188 ? 22.531 4.709 -24.552 1.00 81.56 188 ILE A C 1
ATOM 1476 O O . ILE A 1 188 ? 23.107 4.700 -25.645 1.00 81.56 188 ILE A O 1
ATOM 1480 N N . ASN A 1 189 ? 21.278 4.269 -24.423 1.00 76.75 189 ASN A N 1
ATOM 1481 C CA . ASN A 1 189 ? 20.532 3.668 -25.526 1.00 76.75 189 ASN A CA 1
ATOM 1482 C C . ASN A 1 189 ? 20.141 4.680 -26.618 1.00 76.75 189 ASN A C 1
ATOM 1484 O O . ASN A 1 189 ? 20.115 4.321 -27.799 1.00 76.75 189 ASN A O 1
ATOM 1488 N N . THR A 1 190 ? 19.888 5.948 -26.277 1.00 69.94 190 THR A N 1
ATOM 1489 C CA . THR A 1 190 ? 19.678 7.017 -27.270 1.00 69.94 190 THR A CA 1
ATOM 1490 C C . THR A 1 190 ? 20.967 7.387 -28.004 1.00 69.94 190 THR A C 1
ATOM 1492 O O . THR A 1 190 ? 20.936 7.526 -29.228 1.00 69.94 190 THR A O 1
ATOM 1495 N N . GLY A 1 191 ? 22.111 7.436 -27.310 1.00 60.84 191 GLY A N 1
ATOM 1496 C CA . GLY A 1 191 ? 23.420 7.675 -27.933 1.00 60.84 191 GLY A CA 1
ATOM 1497 C C . GLY A 1 191 ? 23.822 6.567 -28.915 1.00 60.84 191 GLY A C 1
ATOM 1498 O O . GLY A 1 191 ? 24.264 6.840 -30.034 1.00 60.84 191 GLY A O 1
ATOM 1499 N N . ARG A 1 192 ? 23.557 5.299 -28.566 1.00 57.03 192 ARG A N 1
ATOM 1500 C CA . ARG A 1 192 ? 23.803 4.138 -29.447 1.00 57.03 192 ARG A CA 1
ATOM 1501 C C . ARG A 1 192 ? 22.953 4.137 -30.726 1.00 57.03 192 ARG A C 1
ATOM 1503 O O . ARG A 1 192 ? 23.410 3.629 -31.751 1.00 57.03 192 ARG A O 1
ATOM 1510 N N . LYS A 1 193 ? 21.737 4.699 -30.707 1.00 55.72 193 LYS A N 1
ATOM 1511 C CA . LYS A 1 193 ? 20.875 4.797 -31.905 1.00 55.72 193 LYS A CA 1
ATOM 1512 C C . LYS A 1 193 ? 21.332 5.886 -32.884 1.00 55.72 193 LYS A C 1
ATOM 1514 O O . LYS A 1 193 ? 21.202 5.684 -34.089 1.00 55.72 193 LYS A O 1
ATOM 1519 N N . GLY A 1 194 ? 21.902 6.989 -32.393 1.00 53.28 194 GLY A N 1
ATOM 1520 C CA . GLY A 1 194 ? 22.478 8.047 -33.236 1.00 53.28 194 GLY A CA 1
ATOM 1521 C C . GLY A 1 194 ? 23.728 7.585 -33.991 1.00 53.28 194 GLY A C 1
ATOM 1522 O O . GLY A 1 194 ? 23.810 7.737 -35.210 1.00 53.28 194 GLY A O 1
ATOM 1523 N N . GLY A 1 195 ? 24.654 6.910 -33.298 1.00 54.31 195 GLY A N 1
ATOM 1524 C CA . GLY A 1 195 ? 25.898 6.413 -33.903 1.00 54.31 195 GLY A CA 1
ATOM 1525 C C . GLY A 1 195 ? 25.688 5.350 -34.989 1.00 54.31 195 GLY A C 1
ATOM 1526 O O . GLY A 1 195 ? 26.394 5.346 -35.996 1.00 54.31 195 GLY A O 1
ATOM 1527 N N . LYS A 1 196 ? 24.677 4.478 -34.844 1.00 53.94 196 LYS A N 1
ATOM 1528 C CA . LYS A 1 196 ? 24.345 3.475 -35.873 1.00 53.94 196 LYS A CA 1
ATOM 1529 C C . LYS A 1 196 ? 23.817 4.108 -37.163 1.00 53.94 196 LYS A C 1
ATOM 1531 O O . LYS A 1 196 ? 24.208 3.658 -38.233 1.00 53.94 196 LYS A O 1
ATOM 1536 N N . LYS A 1 197 ? 23.002 5.169 -37.081 1.00 56.03 197 LYS A N 1
ATOM 1537 C CA . LYS A 1 197 ? 22.517 5.892 -38.272 1.00 56.03 197 LYS A CA 1
ATOM 1538 C C . LYS A 1 197 ? 23.653 6.594 -39.017 1.00 56.03 197 LYS A C 1
ATOM 1540 O O . LYS A 1 197 ? 23.742 6.465 -40.232 1.00 56.03 197 LYS A O 1
ATOM 1545 N N . HIS A 1 198 ? 24.556 7.256 -38.293 1.00 55.78 198 HIS A N 1
ATOM 1546 C CA . HIS A 1 198 ? 25.676 7.980 -38.901 1.00 55.78 198 HIS A CA 1
ATOM 1547 C C . HIS A 1 198 ? 26.659 7.039 -39.621 1.00 55.78 198 HIS A C 1
ATOM 1549 O O . HIS A 1 198 ? 27.121 7.332 -40.723 1.00 55.78 198 HIS A O 1
ATOM 1555 N N . LYS A 1 199 ? 26.922 5.857 -39.041 1.00 58.50 199 LYS A N 1
ATOM 1556 C CA . LYS A 1 199 ? 27.785 4.832 -39.652 1.00 58.50 199 LYS A CA 1
ATOM 1557 C C . LYS A 1 199 ? 27.147 4.198 -40.896 1.00 58.50 199 LYS A C 1
ATOM 1559 O O . LYS A 1 199 ? 27.843 3.918 -41.866 1.00 58.50 199 LYS A O 1
ATOM 1564 N N . GLN A 1 200 ? 25.824 4.022 -40.894 1.00 60.22 200 GLN A N 1
ATOM 1565 C CA . GLN A 1 200 ? 25.077 3.498 -42.042 1.00 60.22 200 GLN A CA 1
ATOM 1566 C C . GLN A 1 200 ? 25.019 4.511 -43.199 1.00 60.22 200 GLN A C 1
ATOM 1568 O O . GLN A 1 200 ? 25.164 4.128 -44.358 1.00 60.22 200 GLN A O 1
ATOM 1573 N N . GLN A 1 201 ? 24.892 5.805 -42.890 1.00 62.59 201 GLN A N 1
ATOM 1574 C CA . GLN A 1 201 ? 24.887 6.884 -43.882 1.00 62.59 201 GLN A CA 1
ATOM 1575 C C . GLN A 1 201 ? 26.273 7.084 -44.525 1.00 62.59 201 GLN A C 1
ATOM 1577 O O . GLN A 1 201 ? 26.368 7.226 -45.742 1.00 62.59 201 GLN A O 1
ATOM 1582 N N . GLN A 1 202 ? 27.359 6.977 -43.745 1.00 65.81 202 GLN A N 1
ATOM 1583 C CA . GLN A 1 202 ? 28.729 6.972 -44.283 1.00 65.81 202 GLN A CA 1
ATOM 1584 C C . GLN A 1 202 ? 29.025 5.750 -45.164 1.00 65.81 202 GLN A C 1
ATOM 1586 O O . GLN A 1 202 ? 29.673 5.888 -46.201 1.00 65.81 202 GLN A O 1
ATOM 1591 N N . GLN A 1 203 ? 28.536 4.559 -44.800 1.00 69.75 203 GLN A N 1
ATOM 1592 C CA . GLN A 1 203 ? 28.705 3.362 -45.634 1.00 69.75 203 GLN A CA 1
ATOM 1593 C C . GLN A 1 203 ? 27.932 3.457 -46.958 1.00 69.75 203 GLN A C 1
ATOM 1595 O O . GLN A 1 203 ? 28.455 3.042 -47.992 1.00 69.75 203 GLN A O 1
ATOM 1600 N N . GLN A 1 204 ? 26.733 4.050 -46.958 1.00 69.50 204 GLN A N 1
ATOM 1601 C CA . GLN A 1 204 ? 25.973 4.293 -48.190 1.00 69.50 204 GLN A CA 1
ATOM 1602 C C . GLN A 1 204 ? 26.658 5.318 -49.104 1.00 69.50 204 GLN A C 1
ATOM 1604 O O . GLN A 1 204 ? 26.760 5.075 -50.306 1.00 69.50 204 GLN A O 1
ATOM 1609 N N . GLN A 1 205 ? 27.205 6.405 -48.549 1.00 70.62 205 GLN A N 1
ATOM 1610 C CA . GLN A 1 205 ? 27.981 7.377 -49.330 1.00 70.62 205 GLN A CA 1
ATOM 1611 C C . GLN A 1 205 ? 29.260 6.758 -49.911 1.00 70.62 205 GLN A C 1
ATOM 1613 O O . GLN A 1 205 ? 29.561 6.969 -51.083 1.00 70.62 205 GLN A O 1
ATOM 1618 N N . GLN A 1 206 ? 29.987 5.925 -49.155 1.00 71.75 206 GLN A N 1
ATOM 1619 C CA . GLN A 1 206 ? 31.163 5.224 -49.691 1.00 71.75 206 GLN A CA 1
ATOM 1620 C C . GLN A 1 206 ? 30.810 4.221 -50.798 1.00 71.75 206 GLN A C 1
ATOM 1622 O O . GLN A 1 206 ? 31.552 4.110 -51.776 1.00 71.75 206 GLN A O 1
ATOM 1627 N N . GLN A 1 207 ? 29.686 3.507 -50.689 1.00 73.06 207 GLN A N 1
ATOM 1628 C CA . GLN A 1 207 ? 29.223 2.608 -51.752 1.00 73.06 207 GLN A CA 1
ATOM 1629 C C . GLN A 1 207 ? 28.773 3.366 -53.010 1.00 73.06 207 GLN A C 1
ATOM 1631 O O . GLN A 1 207 ? 29.103 2.936 -54.117 1.00 73.06 207 GLN A O 1
ATOM 1636 N N . GLN A 1 208 ? 28.084 4.503 -52.869 1.00 71.31 208 GLN A N 1
ATOM 1637 C CA . GLN A 1 208 ? 27.710 5.355 -54.005 1.00 71.31 208 GLN A CA 1
ATOM 1638 C C . GLN A 1 208 ? 28.937 5.954 -54.702 1.00 71.31 208 GLN A C 1
ATOM 1640 O O . GLN A 1 208 ? 29.046 5.858 -55.923 1.00 71.31 208 GLN A O 1
ATOM 1645 N N . SER A 1 209 ? 29.912 6.470 -53.950 1.00 68.56 209 SER A N 1
ATOM 1646 C CA . SER A 1 209 ? 31.157 6.995 -54.527 1.00 68.56 209 SER A CA 1
ATOM 1647 C C . SER A 1 209 ? 31.968 5.916 -55.252 1.00 68.56 209 SER A C 1
ATOM 1649 O O . SER A 1 209 ? 32.542 6.187 -56.305 1.00 68.56 209 SER A O 1
ATOM 1651 N N . ARG A 1 210 ? 31.983 4.671 -54.749 1.00 69.94 210 ARG A N 1
ATOM 1652 C CA . ARG A 1 210 ? 32.610 3.536 -55.452 1.00 69.94 210 ARG A CA 1
ATOM 1653 C C . ARG A 1 210 ? 31.881 3.173 -56.749 1.00 69.94 210 ARG A C 1
ATOM 1655 O O . ARG A 1 210 ? 32.548 2.935 -57.751 1.00 69.94 210 ARG A O 1
ATOM 1662 N N . ARG A 1 211 ? 30.543 3.179 -56.758 1.00 67.50 211 ARG A N 1
ATOM 1663 C CA . ARG A 1 211 ? 29.741 2.947 -57.975 1.00 67.50 211 ARG A CA 1
ATOM 1664 C C . ARG A 1 211 ? 29.971 4.024 -59.038 1.00 67.50 211 ARG A C 1
ATOM 1666 O O . ARG A 1 211 ? 30.225 3.682 -60.187 1.00 67.50 211 ARG A O 1
ATOM 1673 N N . ASN A 1 212 ? 29.970 5.299 -58.653 1.00 66.81 212 ASN A N 1
ATOM 1674 C CA . ASN A 1 212 ? 30.192 6.408 -59.589 1.00 66.81 212 ASN A CA 1
ATOM 1675 C C . ASN A 1 212 ? 31.616 6.396 -60.168 1.00 66.81 212 ASN A C 1
ATOM 1677 O O . ASN A 1 212 ? 31.813 6.689 -61.344 1.00 66.81 212 ASN A O 1
ATOM 1681 N N . LYS A 1 213 ? 32.611 5.994 -59.366 1.00 66.31 213 LYS A N 1
ATOM 1682 C CA . LYS A 1 213 ? 33.999 5.866 -59.827 1.00 66.31 213 LYS A CA 1
ATOM 1683 C C . LYS A 1 213 ? 34.185 4.717 -60.826 1.00 66.31 213 LYS A C 1
ATOM 1685 O O . LYS A 1 213 ? 34.993 4.853 -61.733 1.00 66.31 213 LYS A O 1
ATOM 1690 N N . MET A 1 214 ? 33.430 3.622 -60.702 1.00 59.62 214 MET A N 1
ATOM 1691 C CA . MET A 1 214 ? 33.450 2.533 -61.691 1.00 59.62 214 MET A CA 1
ATOM 1692 C C . MET A 1 214 ? 32.752 2.918 -63.003 1.00 59.62 214 MET A C 1
ATOM 1694 O O . MET A 1 214 ? 33.264 2.583 -64.067 1.00 59.62 214 MET A O 1
ATOM 1698 N N . ALA A 1 215 ? 31.652 3.676 -62.942 1.00 58.62 215 ALA A N 1
ATOM 1699 C CA . ALA A 1 215 ? 30.938 4.144 -64.134 1.00 58.62 215 ALA A CA 1
ATOM 1700 C C . ALA A 1 215 ? 31.794 5.078 -65.017 1.00 58.62 215 ALA A C 1
ATOM 1702 O O . ALA A 1 215 ? 31.805 4.930 -66.233 1.00 58.62 215 ALA A O 1
ATOM 1703 N N . ASN A 1 216 ? 32.593 5.967 -64.413 1.00 56.19 216 ASN A N 1
ATOM 1704 C CA . ASN A 1 216 ? 33.471 6.891 -65.153 1.00 56.19 216 ASN A CA 1
ATOM 1705 C C . ASN A 1 216 ? 34.697 6.220 -65.806 1.00 56.19 216 ASN A C 1
ATOM 1707 O O . ASN A 1 216 ? 35.297 6.771 -66.728 1.00 56.19 216 ASN A O 1
ATOM 1711 N N . VAL A 1 217 ? 35.079 5.026 -65.341 1.00 56.75 217 VAL A N 1
ATOM 1712 C CA . VAL A 1 217 ? 36.167 4.235 -65.943 1.00 56.75 217 VAL A CA 1
ATOM 1713 C C . VAL A 1 217 ? 35.666 3.455 -67.165 1.00 56.75 217 VAL A C 1
ATOM 1715 O O . VAL A 1 217 ? 36.458 3.107 -68.034 1.00 56.75 217 VAL A O 1
ATOM 1718 N N . THR A 1 218 ? 34.354 3.221 -67.286 1.00 54.09 218 THR A N 1
ATOM 1719 C CA . THR A 1 218 ? 33.782 2.463 -68.415 1.00 54.09 218 THR A CA 1
ATOM 1720 C C . THR A 1 218 ? 33.477 3.329 -69.643 1.00 54.09 218 THR A C 1
ATOM 1722 O O . THR A 1 218 ? 33.336 2.794 -70.735 1.00 54.09 218 THR A O 1
ATOM 1725 N N . THR A 1 219 ? 33.421 4.656 -69.493 1.00 54.41 219 THR A N 1
ATOM 1726 C CA . THR A 1 219 ? 33.176 5.626 -70.581 1.00 54.41 219 THR A CA 1
ATOM 1727 C C . THR A 1 219 ? 34.450 6.246 -71.160 1.00 54.41 219 THR A C 1
ATOM 1729 O O . THR A 1 219 ? 34.371 7.081 -72.053 1.00 54.41 219 THR A O 1
ATOM 1732 N N . SER A 1 220 ? 35.622 5.842 -70.664 1.00 48.94 220 SER A N 1
ATOM 1733 C CA . SER A 1 220 ? 36.929 6.339 -71.106 1.00 48.94 220 SER A CA 1
ATOM 1734 C C . SER A 1 220 ? 37.727 5.212 -71.768 1.00 48.94 220 SER A C 1
ATOM 1736 O O . SER A 1 220 ? 38.800 4.838 -71.298 1.00 48.94 220 SER A O 1
ATOM 1738 N N . LYS A 1 221 ? 37.180 4.610 -72.825 1.00 44.22 221 LYS A N 1
ATOM 1739 C CA . LYS A 1 221 ? 37.957 3.798 -73.767 1.00 44.22 221 LYS A CA 1
ATOM 1740 C C . LYS A 1 221 ? 37.723 4.380 -75.166 1.00 44.22 221 LYS A C 1
ATOM 1742 O O . LYS A 1 221 ? 36.558 4.415 -75.560 1.00 44.22 221 LYS A O 1
ATOM 1747 N N . PRO A 1 222 ? 38.764 4.910 -75.835 1.00 51.03 222 PRO A N 1
ATOM 1748 C CA . PRO A 1 222 ? 38.672 5.327 -77.230 1.00 51.03 222 PRO A CA 1
ATOM 1749 C C . PRO A 1 222 ? 38.400 4.133 -78.151 1.00 51.03 222 PRO A C 1
ATOM 1751 O O . PRO A 1 222 ? 38.760 2.993 -77.764 1.00 51.03 222 PRO A O 1
#

Foldseek 3Di:
DDDDPDDDDVVQVVQLVVLLVLLVVLLVLLVVLVVLVVVLVVLVVVQPPDDPLVVLFDVVLVVVLVVLVVVLSCLLSVLSVVCSSVFDGDPDPVLVVQLVVLVPDDLDDPPPDDPPDDDDDDPVCPSVVSVVVSVVSVVSSVSSVVSSVSSLVSNPSSVVSNPPVVSVVVSVVSVVVRVVSSVVSVVVVVVVVVVVVVVVVVVVVVVVVVVVVVVVVVPPDD

Secondary structure (DSSP, 8-state):
--------SHHHHHHHHHHHHHHHHHHHHHHHHHHHHHHHHHHHHTT-TT-TTGGG--HHHHHHHHHHHHHHHHHHHHHHHHHGGG------HHHHHHHHHHHH--S-------S-------TTSHHHHHHHHHHHHHHHHHHHHHHHHHHTTT-TTHHHH---HHHHHHHHHHHHHHHHHHHHHHHHHHHHHHHHHHHHHHHHHHHHHHHHHHHHHHS---

Organism: Toxocara canis (NCBI:txid6265)

pLDDT: mean 74.76, std 17.88, range [38.69, 95.12]

Sequence (222 aa):
MFGPVLILIAAASTAVYAETAVCEQLIECLAKARSRNEECLSSHVSVSSRDSKHECRNESLHNQLKQLIEQRTAHYETCLRTKAPGAVPIENAKKKAKCDAIMRKRPVKRDLSMDDRKGRRSIKRDKKKGQAAQNSCFREARKIKLHCSQLAKCCNISKQCRDTSAIDQKITEKKIEIKESLRQCRAINTGRKGGKKHKQQQQQQQQQSRRNKMANVTTSKP